Protein AF-A0A820JSH4-F1 (afdb_monomer_lite)

pLDDT: mean 84.44, std 17.19, range [31.41, 98.44]

Radius of gyration: 26.38 Å; chains: 1; bounding box: 51×88×75 Å

Foldseek 3Di:
DDDDDDDDDDDDDDDDDPPDPPPPPPDDDPVRVVVLFCPAWDKAADDPPAPDGIDIDTDDAPDVVRQKWWWWKFWPAPPDGKIKTKIKHWFLDNLQNLLCRVQLQLLLLLLQYDLVLLVVLLVVLVVLLVPVVPDPDDRPASCVSTIDTTDTPDDSPDDPVSSNLSSVLSSVSSVVSSVPDDVDNRDSVNSSVCSVVSSLVSLQVLQDDDPPDDGDVSSVSNNVIDMDMDMDMD

Structure (mmCIF, N/CA/C/O backbone):
data_AF-A0A820JSH4-F1
#
_entry.id   AF-A0A820JSH4-F1
#
loop_
_atom_site.group_PDB
_atom_site.id
_atom_site.type_symbol
_atom_site.label_atom_id
_atom_site.label_alt_id
_atom_site.label_comp_id
_atom_site.label_asym_id
_atom_site.label_entity_id
_atom_site.label_seq_id
_atom_site.pdbx_PDB_ins_code
_atom_site.Cartn_x
_atom_site.Cartn_y
_atom_site.Cartn_z
_atom_site.occupancy
_atom_site.B_iso_or_equiv
_atom_site.auth_seq_id
_atom_site.auth_comp_id
_atom_site.auth_asym_id
_atom_site.auth_atom_id
_atom_site.pdbx_PDB_model_num
ATOM 1 N N . LYS A 1 1 ? 8.116 65.622 -38.426 1.00 46.66 1 LYS A N 1
ATOM 2 C CA . LYS A 1 1 ? 8.560 65.438 -39.833 1.00 46.66 1 LYS A CA 1
ATOM 3 C C . LYS A 1 1 ? 10.053 65.124 -39.827 1.00 46.66 1 LYS A C 1
ATOM 5 O O . LYS A 1 1 ? 10.811 66.047 -39.591 1.00 46.66 1 LYS A O 1
ATOM 10 N N . GLN A 1 2 ? 10.432 63.861 -40.041 1.00 32.88 2 GLN A N 1
ATOM 11 C CA . GLN A 1 2 ? 11.743 63.360 -40.515 1.00 32.88 2 GLN A CA 1
ATOM 12 C C . GLN A 1 2 ? 11.624 61.822 -40.471 1.00 32.88 2 GLN A C 1
ATOM 14 O O . GLN A 1 2 ? 11.610 61.246 -39.396 1.00 32.88 2 GLN A O 1
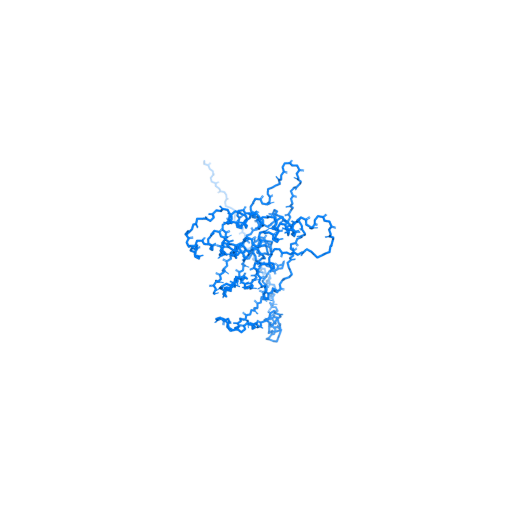ATOM 19 N N . ARG A 1 3 ? 11.055 61.185 -41.506 1.00 33.47 3 ARG A N 1
ATOM 20 C CA . ARG A 1 3 ? 11.747 60.558 -42.655 1.00 33.47 3 ARG A CA 1
ATOM 21 C C . ARG A 1 3 ? 12.976 59.750 -42.225 1.00 33.47 3 ARG A C 1
ATOM 23 O O . ARG A 1 3 ? 14.049 60.311 -42.051 1.00 33.47 3 ARG A O 1
ATOM 30 N N . GLY A 1 4 ? 12.754 58.444 -42.062 1.00 31.41 4 GLY A N 1
ATOM 31 C CA . GLY A 1 4 ? 13.785 57.440 -41.829 1.00 31.41 4 GLY A CA 1
ATOM 32 C C . GLY A 1 4 ? 14.692 57.252 -43.044 1.00 31.41 4 GLY A C 1
ATOM 33 O O . GLY A 1 4 ? 14.260 57.400 -44.189 1.00 31.41 4 GLY A O 1
ATOM 34 N N . SER A 1 5 ? 15.953 56.949 -42.755 1.00 33.50 5 SER A N 1
ATOM 35 C CA . SER A 1 5 ? 16.971 56.551 -43.721 1.00 33.50 5 SER A CA 1
ATOM 36 C C . SER A 1 5 ? 16.958 55.028 -43.850 1.00 33.50 5 SER A C 1
ATOM 38 O O . SER A 1 5 ? 17.064 54.328 -42.845 1.00 33.50 5 SER A O 1
ATOM 40 N N . PHE A 1 6 ? 16.804 54.529 -45.076 1.00 36.53 6 PHE A N 1
ATOM 41 C CA . PHE A 1 6 ? 17.025 53.128 -45.428 1.00 36.53 6 PHE A CA 1
ATOM 42 C C . PHE A 1 6 ? 18.523 52.909 -45.653 1.00 36.53 6 PHE A C 1
ATOM 44 O O . PHE A 1 6 ? 19.118 53.578 -46.497 1.00 36.53 6 PHE A O 1
ATOM 51 N N . ALA A 1 7 ? 19.112 51.947 -44.945 1.00 33.91 7 ALA A N 1
ATOM 52 C CA . ALA A 1 7 ? 20.405 51.377 -45.298 1.00 33.91 7 ALA A CA 1
ATOM 53 C C . ALA A 1 7 ? 20.164 50.016 -45.964 1.00 33.91 7 ALA A C 1
ATOM 55 O O . ALA A 1 7 ? 19.610 49.108 -45.348 1.00 33.91 7 ALA A O 1
ATOM 56 N N . TYR A 1 8 ? 20.542 49.905 -47.237 1.00 32.84 8 TYR A N 1
ATOM 57 C CA . TYR A 1 8 ? 20.628 48.637 -47.955 1.00 32.84 8 TYR A CA 1
ATOM 58 C C . TYR A 1 8 ? 21.905 47.922 -47.506 1.00 32.84 8 TYR A C 1
ATOM 60 O O . TYR A 1 8 ? 22.998 48.425 -47.762 1.00 32.84 8 TYR A O 1
ATOM 68 N N . TYR A 1 9 ? 21.772 46.764 -46.861 1.00 33.12 9 TYR A N 1
ATOM 69 C CA . TYR A 1 9 ? 22.889 45.838 -46.686 1.00 33.12 9 TYR A CA 1
ATOM 70 C C . TYR A 1 9 ? 22.919 44.868 -47.867 1.00 33.12 9 TYR A C 1
ATOM 72 O O . TYR A 1 9 ? 21.896 44.294 -48.243 1.00 33.12 9 TYR A O 1
ATOM 80 N N . HIS A 1 10 ? 24.095 44.767 -48.487 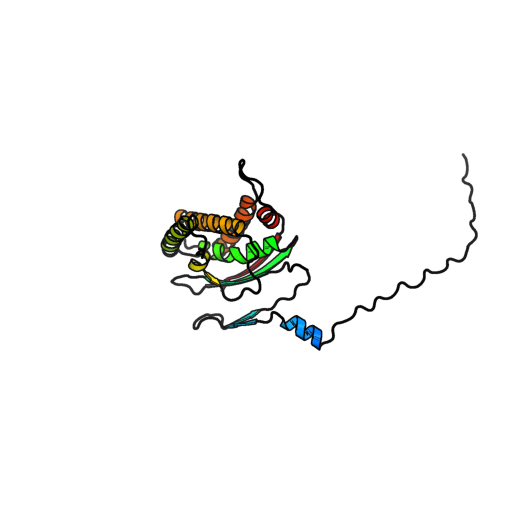1.00 37.84 10 HIS A N 1
ATOM 81 C CA . HIS A 1 10 ? 24.427 43.764 -49.491 1.00 37.84 10 HIS A CA 1
ATOM 82 C C . HIS A 1 10 ? 24.207 42.357 -48.926 1.00 37.84 10 HIS A C 1
ATOM 84 O O . HIS A 1 10 ? 24.493 42.093 -47.762 1.00 37.84 10 HIS A O 1
ATOM 90 N N . SER A 1 11 ? 23.680 41.475 -49.773 1.00 44.41 11 SER A N 1
ATOM 91 C CA . SER A 1 11 ? 23.520 40.052 -49.510 1.00 44.41 11 SER A CA 1
ATOM 92 C C . SER A 1 11 ? 24.889 39.373 -49.497 1.00 44.41 11 SER A C 1
ATOM 94 O O . SER A 1 11 ? 25.365 38.929 -50.544 1.00 44.41 11 SER A O 1
ATOM 96 N N . ASP A 1 12 ? 25.510 39.299 -48.326 1.00 43.12 12 ASP A N 1
ATOM 97 C CA . ASP A 1 12 ? 26.557 38.315 -48.091 1.00 43.12 12 ASP A CA 1
ATOM 98 C C . ASP A 1 12 ? 25.884 36.948 -47.927 1.00 43.12 12 ASP A C 1
ATOM 100 O O . ASP A 1 12 ? 24.932 36.774 -47.163 1.00 43.12 12 ASP A O 1
ATOM 104 N N . SER A 1 13 ? 26.334 36.003 -48.745 1.00 48.28 13 SER A N 1
ATOM 105 C CA . SER A 1 13 ? 25.933 34.601 -48.766 1.00 48.28 13 SER A CA 1
ATOM 106 C C . SER A 1 13 ? 25.981 34.002 -47.362 1.00 48.28 13 SER A C 1
ATOM 108 O O . SER A 1 13 ? 27.054 33.864 -46.780 1.00 48.28 13 SER A O 1
ATOM 110 N N . ILE A 1 14 ? 24.807 33.650 -46.837 1.00 47.53 14 ILE A N 1
ATOM 111 C CA . ILE A 1 14 ? 24.658 32.870 -45.610 1.00 47.53 14 ILE A CA 1
ATOM 112 C C . ILE A 1 14 ? 25.191 31.471 -45.927 1.00 47.53 14 ILE A C 1
ATOM 114 O O . ILE A 1 14 ? 24.562 30.732 -46.682 1.00 47.53 14 ILE A O 1
ATOM 118 N N . GLU A 1 15 ? 26.367 31.130 -45.404 1.00 55.66 15 GLU A N 1
ATOM 119 C CA . GLU A 1 15 ? 26.778 29.731 -45.295 1.00 55.66 15 GLU A CA 1
ATOM 120 C C . GLU A 1 15 ? 25.785 29.039 -44.354 1.00 55.66 15 GLU A C 1
ATOM 122 O O . GLU A 1 15 ? 25.591 29.474 -43.215 1.00 55.66 15 GLU A O 1
ATOM 127 N N . GLU A 1 16 ? 25.102 28.006 -44.855 1.00 56.03 16 GLU A N 1
ATOM 128 C CA . GLU A 1 16 ? 24.269 27.146 -44.019 1.00 56.03 16 GLU A CA 1
ATOM 129 C C . GLU A 1 16 ? 25.139 26.556 -42.898 1.00 56.03 16 GLU A C 1
ATOM 131 O O . GLU A 1 16 ? 26.272 26.132 -43.160 1.00 56.03 16 GLU A O 1
ATOM 136 N N . PRO A 1 17 ? 24.662 26.558 -41.640 1.00 56.78 17 PRO A N 1
ATOM 137 C CA . PRO A 1 17 ? 25.408 25.949 -40.552 1.00 56.78 17 PRO A CA 1
ATOM 138 C C . PRO A 1 17 ? 25.634 24.462 -40.867 1.00 56.78 17 PRO A C 1
ATOM 140 O O . PRO A 1 17 ? 24.741 23.828 -41.432 1.00 56.78 17 PRO A O 1
ATOM 143 N N . PRO A 1 18 ? 26.805 23.895 -40.527 1.00 62.41 18 PRO A N 1
ATOM 144 C CA . PRO A 1 18 ? 27.063 22.479 -40.750 1.00 62.41 18 PRO A CA 1
ATOM 145 C C . PRO A 1 18 ? 25.986 21.647 -40.051 1.00 62.41 18 PRO A C 1
ATOM 147 O O . PRO A 1 18 ? 25.666 21.927 -38.893 1.00 62.41 18 PRO A O 1
ATOM 150 N N . ASP A 1 19 ? 25.445 20.655 -40.767 1.00 67.38 19 ASP A N 1
ATOM 151 C CA . ASP A 1 19 ? 24.457 19.706 -40.251 1.00 67.38 19 ASP A CA 1
ATOM 152 C C . ASP A 1 19 ? 24.868 19.241 -38.846 1.00 67.38 19 ASP A C 1
ATOM 154 O O . ASP A 1 19 ? 25.976 18.726 -38.649 1.00 67.38 19 ASP A O 1
ATOM 158 N N . GLU A 1 20 ? 23.993 19.457 -37.858 1.00 63.84 20 GLU A N 1
ATOM 159 C CA . GLU A 1 20 ? 24.205 18.936 -36.509 1.00 63.84 20 GLU A CA 1
ATOM 160 C C . GLU A 1 20 ? 24.468 17.425 -36.596 1.00 63.84 20 GLU A C 1
ATOM 162 O O . GLU A 1 20 ? 23.783 16.724 -37.350 1.00 63.84 20 GLU A O 1
ATOM 167 N N . PRO A 1 21 ? 25.455 16.889 -35.854 1.00 57.09 21 PRO A N 1
ATOM 168 C CA . PRO A 1 21 ? 25.716 15.462 -35.874 1.00 57.09 21 PRO A CA 1
ATOM 169 C C . PRO A 1 21 ? 24.448 14.724 -35.445 1.00 57.09 21 PRO A C 1
ATOM 171 O O . PRO A 1 21 ? 23.979 14.867 -34.316 1.00 57.09 21 PRO A O 1
ATOM 174 N N . VAL A 1 22 ? 23.900 13.920 -36.357 1.00 61.31 22 VAL A N 1
ATOM 175 C CA . VAL A 1 22 ? 22.830 12.974 -36.047 1.00 61.31 22 VAL A CA 1
ATOM 176 C C . VAL A 1 22 ? 23.410 11.977 -35.051 1.00 61.31 22 VAL A C 1
ATOM 178 O O . VAL A 1 22 ? 24.158 11.073 -35.424 1.00 61.31 22 VAL A O 1
ATOM 181 N N . TYR A 1 23 ? 23.117 12.167 -33.767 1.00 60.31 23 TYR A N 1
ATOM 182 C CA . TYR A 1 23 ? 23.397 11.163 -32.753 1.00 60.31 23 TYR A CA 1
ATOM 183 C C . TYR A 1 23 ? 22.549 9.937 -33.097 1.00 60.31 23 TYR A C 1
ATOM 185 O O . TYR A 1 23 ? 21.331 9.947 -32.929 1.00 60.31 23 TYR A O 1
ATOM 193 N N . GLU A 1 24 ? 23.182 8.891 -33.631 1.00 62.41 24 GLU A N 1
ATOM 194 C CA . GLU A 1 24 ? 22.550 7.580 -33.741 1.00 62.41 24 GLU A CA 1
ATOM 195 C C . GLU A 1 24 ? 22.196 7.132 -32.320 1.00 62.41 24 GLU A C 1
ATOM 197 O O . GLU A 1 24 ? 23.067 6.753 -31.535 1.00 62.41 24 GLU A O 1
ATOM 202 N N . GLU A 1 25 ? 20.914 7.222 -31.959 1.00 68.81 25 GLU A N 1
ATOM 203 C CA . GLU A 1 25 ? 20.409 6.608 -30.737 1.00 68.81 25 GLU A CA 1
ATOM 204 C C . GLU A 1 25 ? 20.734 5.118 -30.806 1.00 68.81 25 GLU A C 1
ATOM 206 O O . GLU A 1 25 ? 20.154 4.368 -31.598 1.00 68.81 25 GLU A O 1
ATOM 211 N N . GLN A 1 26 ? 21.704 4.687 -30.001 1.00 77.19 26 GLN A N 1
ATOM 212 C CA . GLN A 1 26 ? 22.123 3.298 -29.955 1.00 77.19 26 GLN A CA 1
ATOM 213 C C . GLN A 1 26 ? 20.957 2.452 -29.435 1.00 77.19 26 GLN A C 1
ATOM 215 O O . GLN A 1 26 ? 20.676 2.394 -28.239 1.00 77.19 26 GLN A O 1
ATOM 220 N N . ARG A 1 27 ? 20.244 1.806 -30.360 1.00 84.94 27 ARG A N 1
ATOM 221 C CA . ARG A 1 27 ? 19.118 0.932 -30.035 1.00 84.94 27 ARG A CA 1
ATOM 222 C C . ARG A 1 27 ? 19.628 -0.363 -29.418 1.00 84.94 27 ARG A C 1
ATOM 224 O O . ARG A 1 27 ? 20.564 -0.978 -29.925 1.00 84.94 27 ARG A O 1
ATOM 231 N N . LEU A 1 28 ? 18.961 -0.799 -28.355 1.00 90.50 28 LEU A N 1
ATOM 232 C CA . LEU A 1 28 ? 19.191 -2.107 -27.750 1.00 90.50 28 LEU A CA 1
ATOM 233 C C . LEU A 1 28 ? 18.924 -3.217 -28.774 1.00 90.50 28 LEU A C 1
ATOM 235 O O . LEU A 1 28 ? 17.942 -3.169 -29.521 1.00 90.50 28 LEU A O 1
ATOM 239 N N . SER A 1 29 ? 19.753 -4.259 -28.769 1.00 94.38 29 SER A N 1
ATOM 240 C CA . SER A 1 29 ? 19.421 -5.497 -29.475 1.00 94.38 29 SER A CA 1
ATOM 241 C C . SER A 1 29 ? 18.192 -6.165 -28.845 1.00 94.38 29 SER A C 1
ATOM 243 O O . SER A 1 29 ? 17.893 -5.980 -27.664 1.00 94.38 29 SER A O 1
ATOM 245 N N . SER A 1 30 ? 17.491 -7.018 -29.599 1.00 95.56 30 SER A N 1
ATOM 246 C CA . SER A 1 30 ? 16.340 -7.768 -29.069 1.00 95.56 30 SER A CA 1
ATOM 247 C C . SER A 1 30 ? 16.701 -8.623 -27.848 1.00 95.56 30 SER A C 1
ATOM 249 O O . SER A 1 30 ? 15.878 -8.798 -26.949 1.00 95.56 30 SER A O 1
ATOM 251 N N . TYR A 1 31 ? 17.935 -9.135 -27.797 1.00 95.50 31 TYR A N 1
ATOM 252 C CA . TYR A 1 31 ? 18.440 -9.889 -26.652 1.00 95.50 31 TYR A CA 1
ATOM 253 C C . TYR A 1 31 ? 18.617 -8.996 -25.420 1.00 95.50 31 TYR A C 1
ATOM 255 O O . TYR A 1 31 ? 18.148 -9.353 -24.341 1.00 95.50 31 TYR A O 1
ATOM 263 N N . GLU A 1 32 ? 19.244 -7.828 -25.573 1.00 95.56 32 GLU A N 1
ATOM 264 C CA . GLU A 1 32 ? 19.432 -6.874 -24.472 1.00 95.56 32 GLU A CA 1
ATOM 265 C C . GLU A 1 32 ? 18.096 -6.343 -23.958 1.00 95.56 32 GLU A C 1
ATOM 267 O O . GLU A 1 32 ? 17.872 -6.339 -22.750 1.00 95.56 32 GLU A O 1
ATOM 272 N N . ALA A 1 33 ? 17.181 -5.988 -24.864 1.00 94.81 33 ALA A N 1
ATOM 273 C CA . ALA A 1 33 ? 15.833 -5.563 -24.507 1.00 94.81 33 ALA A CA 1
ATOM 274 C C . ALA A 1 33 ? 15.096 -6.655 -23.719 1.00 94.81 33 ALA A C 1
ATOM 276 O O . ALA A 1 33 ? 14.556 -6.386 -22.651 1.00 94.81 33 ALA A O 1
ATOM 277 N N . THR A 1 34 ? 15.140 -7.908 -24.188 1.00 96.19 34 THR A N 1
ATOM 278 C CA . THR A 1 34 ? 14.530 -9.039 -23.469 1.00 96.19 34 THR A CA 1
ATOM 279 C C . THR A 1 34 ? 15.168 -9.227 -22.096 1.00 96.19 34 THR A C 1
ATOM 281 O O . THR A 1 34 ? 14.465 -9.421 -21.111 1.00 96.19 34 THR A O 1
ATOM 284 N N . LYS A 1 35 ? 16.500 -9.154 -22.004 1.00 95.94 35 LYS A N 1
ATOM 285 C CA . LYS A 1 35 ? 17.212 -9.296 -20.732 1.00 95.94 35 LYS A CA 1
ATOM 286 C C . LYS A 1 35 ? 16.783 -8.224 -19.728 1.00 95.94 35 LYS A C 1
ATOM 288 O O . LYS A 1 35 ? 16.557 -8.558 -18.573 1.00 95.94 35 LYS A O 1
ATOM 293 N N . ILE A 1 36 ? 16.648 -6.973 -20.172 1.00 94.00 36 ILE A N 1
ATOM 294 C CA . ILE A 1 36 ? 16.197 -5.856 -19.335 1.00 94.00 36 ILE A CA 1
ATOM 295 C C . ILE A 1 36 ? 14.742 -6.063 -18.903 1.00 94.00 36 ILE A C 1
ATOM 297 O O . ILE A 1 36 ? 14.461 -6.012 -17.707 1.00 94.00 36 ILE A O 1
ATOM 301 N N . LEU A 1 37 ? 13.841 -6.372 -19.841 1.00 94.94 37 LEU A N 1
ATOM 302 C CA . LEU A 1 37 ? 12.416 -6.572 -19.557 1.00 94.94 37 LEU A CA 1
ATOM 303 C C . LEU A 1 37 ? 12.163 -7.710 -18.564 1.00 94.94 37 LEU A C 1
ATOM 305 O O . LEU A 1 37 ? 11.246 -7.615 -17.760 1.00 94.94 37 LEU A O 1
ATOM 309 N N . ARG A 1 38 ? 13.002 -8.750 -18.564 1.00 95.19 38 ARG A N 1
ATOM 310 C CA . ARG A 1 38 ? 12.873 -9.896 -17.653 1.00 95.19 38 ARG A CA 1
ATOM 311 C C . ARG A 1 38 ? 13.486 -9.691 -16.268 1.00 95.19 38 ARG A C 1
ATOM 313 O O . ARG A 1 38 ? 13.424 -10.599 -15.445 1.00 95.19 38 ARG A O 1
ATOM 320 N N . THR A 1 39 ? 14.097 -8.537 -15.994 1.00 92.75 39 THR A N 1
ATOM 321 C CA . THR A 1 39 ? 14.863 -8.316 -14.750 1.00 92.75 39 THR A CA 1
ATOM 322 C C . THR A 1 39 ? 13.998 -8.430 -13.494 1.00 92.75 39 THR A C 1
ATOM 324 O O . THR A 1 39 ? 14.479 -8.914 -12.471 1.00 92.75 39 THR A O 1
ATOM 327 N N . HIS A 1 40 ? 12.733 -8.012 -13.572 1.00 91.69 40 HIS A N 1
ATOM 328 C CA . HIS A 1 40 ? 11.816 -7.983 -12.431 1.00 91.69 40 HIS A CA 1
ATOM 329 C C . HIS A 1 40 ? 10.544 -8.810 -12.665 1.00 91.69 40 HIS A C 1
ATOM 331 O O . HIS A 1 40 ? 9.575 -8.641 -11.929 1.00 91.69 40 HIS A O 1
ATOM 337 N N . GLU A 1 41 ? 10.535 -9.699 -13.667 1.00 94.69 41 GLU A N 1
ATOM 338 C CA . GLU A 1 41 ? 9.412 -10.612 -13.896 1.00 94.69 41 GLU A CA 1
ATOM 339 C C . GLU A 1 41 ? 9.274 -11.580 -12.719 1.00 94.69 41 GLU A C 1
ATOM 341 O O . GLU A 1 41 ? 10.225 -12.263 -12.329 1.00 94.69 41 GLU A O 1
ATOM 346 N N . ALA A 1 42 ? 8.068 -11.665 -12.170 1.00 93.50 42 ALA A N 1
ATOM 347 C CA . ALA A 1 42 ? 7.721 -12.628 -11.145 1.00 93.50 42 ALA A CA 1
ATOM 348 C C . ALA A 1 42 ? 6.294 -13.147 -11.351 1.00 93.50 42 ALA A C 1
ATOM 350 O O . ALA A 1 42 ? 5.377 -12.391 -11.667 1.00 93.50 42 ALA A O 1
ATOM 351 N N . SER A 1 43 ? 6.111 -14.443 -11.104 1.00 95.38 43 SER A N 1
ATOM 352 C CA . SER A 1 43 ? 4.806 -15.100 -11.021 1.00 95.38 43 SER A CA 1
ATOM 353 C C . SER A 1 43 ? 4.641 -15.630 -9.599 1.00 95.38 43 SER A C 1
ATOM 355 O O . SER A 1 43 ? 5.518 -16.334 -9.093 1.00 95.38 43 SER A O 1
ATOM 357 N N . ILE A 1 44 ? 3.551 -15.254 -8.932 1.00 94.00 44 ILE A N 1
ATOM 358 C CA . ILE A 1 44 ? 3.308 -15.572 -7.526 1.00 94.00 44 ILE A CA 1
ATOM 359 C C . ILE A 1 44 ? 2.013 -16.369 -7.411 1.00 94.00 44 ILE A C 1
ATOM 361 O O . ILE A 1 44 ? 0.923 -15.841 -7.637 1.00 94.00 44 ILE A O 1
ATOM 365 N N . ASP A 1 45 ? 2.139 -17.629 -7.001 1.00 91.88 45 ASP A N 1
ATOM 366 C CA . ASP A 1 45 ? 1.005 -18.465 -6.616 1.00 91.88 45 ASP A CA 1
ATOM 367 C C . ASP A 1 45 ? 0.465 -18.055 -5.240 1.00 91.88 45 ASP A C 1
ATOM 369 O O . ASP A 1 45 ? 1.220 -17.811 -4.290 1.00 91.88 45 ASP A O 1
ATOM 373 N N . LEU A 1 46 ? -0.861 -18.002 -5.125 1.00 88.06 46 LEU A N 1
ATOM 374 C CA . LEU A 1 46 ? -1.543 -17.695 -3.872 1.00 88.06 46 LEU A CA 1
ATOM 375 C C . LEU A 1 46 ? -1.943 -18.977 -3.126 1.00 88.06 46 LEU A C 1
ATOM 377 O O . LEU A 1 46 ? -1.741 -20.101 -3.583 1.00 88.06 46 LEU A O 1
ATOM 381 N N . GLU A 1 47 ? -2.458 -18.809 -1.910 1.00 80.88 47 GLU A N 1
ATOM 382 C CA . GLU A 1 47 ? -2.832 -19.929 -1.043 1.00 80.88 47 GLU A CA 1
ATOM 383 C C . GLU A 1 47 ? -3.958 -20.788 -1.642 1.00 80.88 47 GLU A C 1
ATOM 385 O O . GLU A 1 47 ? -4.843 -20.294 -2.341 1.00 80.88 47 GLU A O 1
ATOM 390 N N . ALA A 1 48 ? -3.966 -22.082 -1.300 1.00 66.19 48 ALA A N 1
ATOM 391 C CA . ALA A 1 48 ? -5.069 -22.972 -1.646 1.00 66.19 48 ALA A CA 1
ATOM 392 C C . ALA A 1 48 ? -6.394 -22.423 -1.075 1.00 66.19 48 ALA A C 1
ATOM 394 O O . ALA A 1 48 ? -6.449 -22.035 0.091 1.00 66.19 48 ALA A O 1
ATOM 395 N N . ASN A 1 49 ? -7.452 -22.426 -1.896 1.00 70.38 49 ASN A N 1
ATOM 396 C CA . ASN A 1 49 ? -8.777 -21.838 -1.625 1.00 70.38 49 ASN A CA 1
ATOM 397 C C . ASN A 1 49 ? -8.862 -20.298 -1.692 1.00 70.38 49 ASN A C 1
ATOM 399 O O . ASN A 1 49 ? -9.824 -19.719 -1.196 1.00 70.38 49 ASN A O 1
ATOM 403 N N . CYS A 1 50 ? -7.903 -19.634 -2.341 1.00 75.81 50 CYS A N 1
ATOM 404 C CA . CYS A 1 50 ? -8.045 -18.246 -2.781 1.00 75.81 50 CYS A CA 1
ATOM 405 C C . CYS A 1 50 ? -8.901 -18.161 -4.069 1.00 75.81 50 CYS A C 1
ATOM 407 O O . CYS A 1 50 ? -8.725 -19.003 -4.956 1.00 75.81 50 CYS A O 1
ATOM 409 N N . PRO A 1 51 ? -9.791 -17.155 -4.229 1.00 83.50 51 PRO A N 1
ATOM 410 C CA . PRO A 1 51 ? -10.487 -16.916 -5.501 1.00 83.50 51 PRO A CA 1
ATOM 411 C C . PRO A 1 51 ? -9.532 -16.519 -6.641 1.00 83.50 51 PRO A C 1
ATOM 413 O O . PRO A 1 51 ? -9.861 -16.682 -7.816 1.00 83.50 51 PRO A O 1
ATOM 416 N N . VAL A 1 52 ? -8.335 -16.036 -6.305 1.00 89.19 52 VAL A N 1
ATOM 417 C CA . VAL A 1 52 ? -7.261 -15.701 -7.240 1.00 89.19 52 VAL A CA 1
ATOM 418 C C . VAL A 1 52 ? -6.243 -16.843 -7.260 1.00 89.19 52 VAL A C 1
ATOM 420 O O . VAL A 1 52 ? -5.649 -17.187 -6.244 1.00 89.19 52 VAL A O 1
ATOM 423 N N . LYS A 1 53 ? -6.017 -17.445 -8.432 1.00 90.50 53 LYS A N 1
ATOM 424 C CA . LYS A 1 53 ? -5.084 -18.576 -8.577 1.00 90.50 53 LYS A CA 1
ATOM 425 C C . LYS A 1 53 ? -3.623 -18.146 -8.382 1.00 90.50 53 LYS A C 1
ATOM 427 O O . LYS A 1 53 ? -2.892 -18.751 -7.606 1.00 90.50 53 LYS A O 1
ATOM 432 N N . TYR A 1 54 ? -3.209 -17.121 -9.118 1.00 93.81 54 TYR A N 1
ATOM 433 C CA . TYR A 1 54 ? -1.872 -16.532 -9.095 1.00 93.81 54 TYR A CA 1
ATOM 434 C C . TYR A 1 54 ? -1.941 -15.129 -9.704 1.00 93.81 54 TYR A C 1
ATOM 436 O O . TYR A 1 54 ? -2.948 -14.775 -10.326 1.00 93.81 54 TYR A O 1
ATOM 444 N N . TYR A 1 55 ? -0.875 -14.349 -9.551 1.00 93.94 55 TYR A N 1
ATOM 445 C CA . TYR A 1 55 ? -0.689 -13.093 -10.274 1.00 93.94 55 TYR A CA 1
ATOM 446 C C . TYR A 1 55 ? 0.723 -13.006 -10.852 1.00 93.94 55 TYR A C 1
ATOM 448 O O . TYR A 1 55 ? 1.653 -13.655 -10.369 1.00 93.94 55 TYR A O 1
ATOM 456 N N . GLU A 1 56 ? 0.871 -12.201 -11.897 1.00 95.88 56 GLU A N 1
ATOM 457 C CA . GLU A 1 56 ? 2.154 -11.905 -12.526 1.00 95.88 56 GLU A CA 1
ATOM 458 C C . GLU A 1 56 ? 2.445 -10.425 -12.386 1.00 95.88 56 GLU A C 1
ATOM 460 O O . GLU A 1 56 ? 1.541 -9.588 -12.401 1.00 95.88 56 GLU A O 1
ATOM 465 N N . VAL A 1 57 ? 3.718 -10.114 -12.207 1.00 94.81 57 VAL A N 1
ATOM 466 C CA . VAL A 1 57 ? 4.155 -8.768 -11.900 1.00 94.81 57 VAL A CA 1
ATOM 467 C C . VAL A 1 57 ? 5.525 -8.519 -12.509 1.00 94.81 57 VAL A C 1
ATOM 469 O O . VAL A 1 57 ? 6.358 -9.420 -12.596 1.00 94.81 57 VAL A O 1
ATOM 472 N N . ASN A 1 58 ? 5.744 -7.295 -12.970 1.00 94.50 58 ASN A N 1
ATOM 473 C CA . ASN A 1 58 ? 7.016 -6.853 -13.516 1.00 94.50 58 ASN A CA 1
ATOM 474 C C . ASN A 1 58 ? 7.169 -5.347 -13.288 1.00 94.50 58 ASN A C 1
ATOM 476 O O . ASN A 1 58 ? 6.196 -4.653 -13.000 1.00 94.50 58 ASN A O 1
ATOM 480 N N . TYR A 1 59 ? 8.390 -4.844 -13.423 1.00 90.69 59 TYR A N 1
ATOM 481 C CA . TYR A 1 59 ? 8.690 -3.428 -13.334 1.00 90.69 59 TYR A CA 1
ATOM 482 C C . TYR A 1 59 ? 9.838 -3.033 -14.266 1.00 90.69 59 TYR A C 1
ATOM 484 O O . TYR A 1 59 ? 10.884 -3.688 -14.307 1.00 90.69 59 TYR A O 1
ATOM 492 N N . LEU A 1 60 ? 9.664 -1.902 -14.952 1.00 92.62 60 LEU A N 1
ATOM 493 C CA . LEU A 1 60 ? 10.697 -1.255 -15.748 1.00 92.62 60 LEU A CA 1
ATOM 494 C C . LEU A 1 60 ? 10.687 0.249 -15.467 1.00 92.62 60 LEU A C 1
ATOM 496 O O . LEU A 1 60 ? 9.753 0.946 -15.849 1.00 92.62 60 LEU A O 1
ATOM 500 N N . GLY A 1 61 ? 11.736 0.748 -14.819 1.00 90.94 61 GLY A N 1
ATOM 501 C CA . GLY A 1 61 ? 11.832 2.164 -14.488 1.00 90.94 61 GLY A CA 1
ATOM 502 C C . GLY A 1 61 ? 12.218 3.035 -15.668 1.00 90.94 61 GLY A C 1
ATOM 503 O O . GLY A 1 61 ? 13.215 2.767 -16.335 1.00 90.94 61 GLY A O 1
ATOM 504 N N . ALA A 1 62 ? 11.448 4.102 -15.880 1.00 90.44 62 ALA A N 1
ATOM 505 C CA . ALA A 1 62 ? 11.810 5.190 -16.785 1.00 90.44 62 ALA A CA 1
ATOM 506 C C . ALA A 1 62 ? 12.747 6.216 -16.117 1.00 90.44 62 ALA A C 1
ATOM 508 O O . ALA A 1 62 ? 13.561 6.841 -16.794 1.00 90.44 62 ALA A O 1
ATOM 509 N N . ASN A 1 63 ? 12.661 6.345 -14.788 1.00 93.25 63 ASN A N 1
ATOM 510 C CA . ASN A 1 63 ? 13.393 7.328 -13.988 1.00 93.25 63 ASN A CA 1
ATOM 511 C C . ASN A 1 63 ? 14.475 6.663 -13.123 1.00 93.25 63 ASN A C 1
ATOM 513 O O . ASN A 1 63 ? 14.408 5.472 -12.812 1.00 93.25 63 ASN A O 1
ATOM 517 N N . ASN A 1 64 ? 15.467 7.451 -12.698 1.00 90.94 64 ASN A N 1
ATOM 518 C CA . ASN A 1 64 ? 16.454 7.045 -11.699 1.00 90.94 64 ASN A CA 1
ATOM 519 C C . ASN A 1 64 ? 16.583 8.126 -10.604 1.00 90.94 64 ASN A C 1
ATOM 521 O O . ASN A 1 64 ? 17.176 9.173 -10.870 1.00 90.94 64 ASN A O 1
ATOM 525 N N . PRO A 1 65 ? 16.075 7.890 -9.382 1.00 92.56 65 PRO A N 1
ATOM 526 C CA . PRO A 1 65 ? 15.468 6.640 -8.923 1.00 92.56 65 PRO A CA 1
ATOM 527 C C . PRO A 1 65 ? 14.079 6.358 -9.542 1.00 92.56 65 PRO A C 1
ATOM 529 O O . PRO A 1 65 ? 13.336 7.296 -9.818 1.00 92.56 65 PRO A O 1
ATOM 532 N N . PRO A 1 66 ? 13.710 5.072 -9.705 1.00 92.94 66 PRO A N 1
ATOM 533 C CA . PRO A 1 66 ? 12.337 4.588 -9.856 1.00 92.94 66 PRO A CA 1
ATOM 534 C C . PRO A 1 66 ? 11.304 5.281 -8.968 1.00 92.94 66 PRO A C 1
ATOM 536 O O . PRO A 1 66 ? 11.407 5.181 -7.742 1.00 92.94 66 PRO A O 1
ATOM 539 N N . GLU A 1 67 ? 10.273 5.887 -9.555 1.00 95.25 67 GLU A N 1
ATOM 540 C CA . GLU A 1 67 ? 9.169 6.500 -8.804 1.00 95.25 67 GLU A CA 1
ATOM 541 C C . GLU A 1 67 ? 7.992 5.536 -8.607 1.00 95.25 67 GLU A C 1
ATOM 543 O O . GLU A 1 67 ? 7.438 5.500 -7.515 1.00 95.25 67 GLU A O 1
ATOM 548 N N . ASP A 1 68 ? 7.671 4.673 -9.572 1.00 95.56 68 ASP A N 1
ATOM 549 C CA . ASP A 1 68 ? 6.554 3.735 -9.427 1.00 95.56 68 ASP A CA 1
ATOM 550 C C . ASP A 1 68 ? 6.810 2.678 -8.343 1.00 95.56 68 ASP A C 1
ATOM 552 O O . ASP A 1 68 ? 7.925 2.172 -8.150 1.00 95.56 68 ASP A O 1
ATOM 556 N N . ARG A 1 69 ? 5.747 2.280 -7.650 1.00 95.25 69 ARG A N 1
ATOM 557 C CA . ARG A 1 69 ? 5.725 1.193 -6.671 1.00 95.25 69 ARG A CA 1
ATOM 558 C C . ARG A 1 69 ? 4.563 0.255 -6.936 1.00 95.25 69 ARG A C 1
ATOM 560 O O . ARG A 1 69 ? 3.630 0.546 -7.676 1.00 95.25 69 ARG A O 1
ATOM 567 N N . GLN A 1 70 ? 4.621 -0.893 -6.281 1.00 95.12 70 GLN A N 1
ATOM 568 C CA . GLN A 1 70 ? 3.554 -1.878 -6.291 1.00 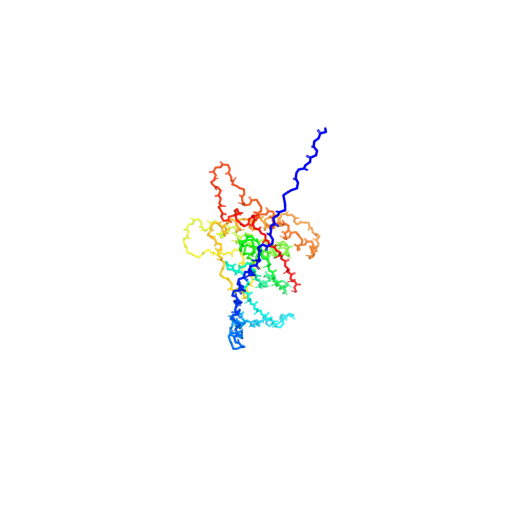95.12 70 GLN A CA 1
ATOM 569 C C . GLN A 1 70 ? 3.514 -2.616 -4.961 1.00 95.12 70 GLN A C 1
ATOM 571 O O . GLN A 1 70 ? 4.549 -2.781 -4.312 1.00 95.12 70 GLN A O 1
ATOM 576 N N . ALA A 1 71 ? 2.332 -3.082 -4.581 1.00 94.75 71 ALA A N 1
ATOM 577 C CA . ALA A 1 71 ? 2.140 -3.856 -3.367 1.00 94.75 71 ALA A CA 1
ATOM 578 C C . ALA A 1 71 ? 1.093 -4.944 -3.583 1.00 94.75 71 ALA A C 1
ATOM 580 O O . ALA A 1 71 ? 0.086 -4.737 -4.263 1.00 94.75 71 ALA A O 1
ATOM 581 N N . GLN A 1 72 ? 1.334 -6.110 -2.985 1.00 94.56 72 GLN A N 1
ATOM 582 C CA . GLN A 1 72 ? 0.377 -7.209 -2.950 1.00 94.56 72 GLN A CA 1
ATOM 583 C C . GLN A 1 72 ? 0.331 -7.811 -1.551 1.00 94.56 72 GLN A C 1
ATOM 585 O O . GLN A 1 72 ? 1.361 -8.211 -0.992 1.00 94.56 72 GLN A O 1
ATOM 590 N N . ALA A 1 73 ? -0.867 -7.890 -0.982 1.00 93.88 73 ALA A N 1
ATOM 591 C CA . ALA A 1 73 ? -1.069 -8.448 0.343 1.00 93.88 73 ALA A CA 1
ATOM 592 C C . ALA A 1 73 ? -2.427 -9.129 0.468 1.00 93.88 73 ALA A C 1
ATOM 594 O O . ALA A 1 73 ? -3.371 -8.826 -0.252 1.00 93.88 73 ALA A O 1
ATOM 595 N N . ARG A 1 74 ? -2.528 -10.029 1.439 1.00 93.25 74 ARG A N 1
ATOM 596 C CA . ARG A 1 74 ? -3.799 -10.539 1.946 1.00 93.25 74 ARG A CA 1
ATOM 597 C C . ARG A 1 74 ? -4.105 -9.881 3.286 1.00 93.25 74 ARG A C 1
ATOM 599 O O . ARG A 1 74 ? -3.217 -9.815 4.140 1.00 93.25 74 ARG A O 1
ATOM 606 N N . ILE A 1 75 ? -5.351 -9.468 3.489 1.00 93.62 75 ILE A N 1
ATOM 607 C CA . ILE A 1 75 ? -5.851 -9.010 4.789 1.00 93.62 75 ILE A CA 1
ATOM 608 C C . ILE A 1 75 ? -6.016 -10.219 5.718 1.00 93.62 75 ILE A C 1
ATOM 610 O O . ILE A 1 75 ? -6.568 -11.255 5.340 1.00 93.62 75 ILE A O 1
ATOM 614 N N . ARG A 1 76 ? -5.503 -10.110 6.944 1.00 91.56 76 ARG A N 1
ATOM 615 C CA . ARG A 1 76 ? -5.598 -11.142 7.982 1.00 91.56 76 ARG A CA 1
ATOM 616 C C . ARG A 1 76 ? -6.899 -11.006 8.771 1.00 91.56 76 ARG A C 1
ATOM 618 O O . ARG A 1 76 ? -6.868 -10.666 9.945 1.00 91.56 76 ARG A O 1
ATOM 625 N N . SER A 1 77 ? -8.007 -11.346 8.129 1.00 83.50 77 SER A N 1
ATOM 626 C CA . SER A 1 77 ? -9.303 -11.495 8.793 1.00 83.50 77 SER A CA 1
ATOM 627 C C . SER A 1 77 ? -9.563 -12.955 9.186 1.00 83.50 77 SER A C 1
ATOM 629 O O . SER A 1 77 ? -8.991 -13.882 8.600 1.00 83.50 77 SER A O 1
ATOM 631 N N . ILE A 1 78 ? -10.398 -13.155 10.207 1.00 72.75 78 ILE A N 1
ATOM 632 C CA . ILE A 1 78 ? -10.846 -14.469 10.686 1.00 72.75 78 ILE A CA 1
ATOM 633 C C . ILE A 1 78 ? -11.803 -15.109 9.672 1.00 72.75 78 ILE A C 1
ATOM 635 O O . ILE A 1 78 ? -11.688 -16.306 9.405 1.00 72.75 78 ILE A O 1
ATOM 639 N N . ASP A 1 79 ? -12.682 -14.305 9.069 1.00 72.19 79 ASP A N 1
ATOM 640 C CA . ASP A 1 79 ? -13.830 -14.792 8.295 1.00 72.19 79 ASP A CA 1
ATOM 641 C C . ASP A 1 79 ? -13.766 -14.454 6.798 1.00 72.19 79 ASP A C 1
ATOM 643 O O . ASP A 1 79 ? -14.634 -14.876 6.030 1.00 72.19 79 ASP A O 1
ATOM 647 N N . SER A 1 80 ? -12.738 -13.724 6.349 1.00 72.31 80 SER A N 1
ATOM 648 C CA . SER A 1 80 ? -12.605 -13.325 4.947 1.00 72.31 80 SER A CA 1
ATOM 649 C C . SER A 1 80 ? -11.213 -13.566 4.348 1.00 72.31 80 SER A C 1
ATOM 651 O O . SER A 1 80 ? -10.166 -13.515 5.002 1.00 72.31 80 SER A O 1
ATOM 653 N N . TYR A 1 81 ? -11.209 -13.855 3.046 1.00 80.88 81 TYR A N 1
ATOM 654 C CA . TYR A 1 81 ? -10.011 -14.023 2.226 1.00 80.88 81 TYR A CA 1
ATOM 655 C C . TYR A 1 81 ? -9.904 -12.848 1.263 1.00 80.88 81 TYR A C 1
ATOM 657 O O . TYR A 1 81 ? -10.090 -13.010 0.064 1.00 80.88 81 TYR A O 1
ATOM 665 N N . MET A 1 82 ? -9.640 -11.668 1.815 1.00 90.31 82 MET A N 1
ATOM 666 C CA . MET A 1 82 ? -9.539 -10.431 1.047 1.00 90.31 82 MET A CA 1
ATOM 667 C C . MET A 1 82 ? -8.102 -10.188 0.587 1.00 90.31 82 MET A C 1
ATOM 669 O O . MET A 1 82 ? -7.165 -10.211 1.395 1.00 90.31 82 MET A O 1
ATOM 673 N N . TYR A 1 83 ? -7.929 -9.940 -0.706 1.00 92.75 83 TYR A N 1
ATOM 674 C CA . TYR A 1 83 ? -6.643 -9.682 -1.343 1.00 92.75 83 TYR A CA 1
ATOM 675 C C . TYR A 1 83 ? -6.586 -8.265 -1.890 1.00 92.75 83 TYR A C 1
ATOM 677 O O . TYR A 1 83 ? -7.540 -7.770 -2.479 1.00 92.75 83 TYR A O 1
ATOM 685 N N . LEU A 1 84 ? -5.437 -7.627 -1.711 1.00 94.94 84 LEU A N 1
ATOM 686 C CA . LEU A 1 84 ? -5.154 -6.282 -2.173 1.00 94.94 84 LEU A CA 1
ATOM 687 C C . LEU A 1 84 ? -4.010 -6.318 -3.182 1.00 94.94 84 LEU A C 1
ATOM 689 O O . LEU A 1 84 ? -2.939 -6.865 -2.901 1.00 94.94 84 LEU A O 1
ATOM 693 N N . PHE A 1 85 ? -4.234 -5.691 -4.333 1.00 96.31 85 PHE A N 1
ATOM 694 C CA . PHE A 1 85 ? -3.241 -5.482 -5.384 1.00 96.31 85 PHE A CA 1
ATOM 695 C C . PHE A 1 85 ? -3.184 -3.998 -5.713 1.00 96.31 85 PHE A C 1
ATOM 697 O O . PHE A 1 85 ? -4.219 -3.383 -5.947 1.00 96.31 85 PHE A O 1
ATOM 704 N N . GLY A 1 86 ? -1.987 -3.421 -5.701 1.00 97.19 86 GLY A N 1
ATOM 705 C CA . GLY A 1 86 ? -1.798 -1.981 -5.790 1.00 97.19 86 GLY A CA 1
ATOM 706 C C . GLY A 1 86 ? -0.663 -1.626 -6.732 1.00 97.19 86 GLY A C 1
ATOM 707 O O . GLY A 1 86 ? 0.398 -2.252 -6.672 1.00 97.19 86 GLY A O 1
ATOM 708 N N . VAL A 1 87 ? -0.891 -0.612 -7.562 1.00 97.50 87 VAL A N 1
ATOM 709 C CA . VAL A 1 87 ? 0.134 0.080 -8.350 1.00 97.50 87 VAL A CA 1
ATOM 710 C C . VAL A 1 87 ? 0.098 1.551 -7.967 1.00 97.50 87 VAL A C 1
ATOM 712 O O . VAL A 1 87 ? -0.980 2.138 -7.842 1.00 97.50 87 VAL A O 1
ATOM 715 N N . PHE A 1 88 ? 1.279 2.123 -7.765 1.00 97.69 88 PHE A N 1
ATOM 716 C CA . PHE A 1 88 ? 1.452 3.480 -7.276 1.00 97.69 88 PHE A CA 1
ATOM 717 C C . PHE A 1 88 ? 2.401 4.222 -8.208 1.00 97.69 88 PHE A C 1
ATOM 719 O O . PHE A 1 88 ? 3.579 3.889 -8.257 1.00 97.69 88 PHE A O 1
ATOM 726 N N . ASP A 1 89 ? 1.899 5.192 -8.959 1.00 97.50 89 ASP A N 1
ATOM 727 C CA . ASP A 1 89 ? 2.713 6.033 -9.843 1.00 97.50 89 ASP A CA 1
ATOM 728 C C . ASP A 1 89 ? 3.172 7.243 -9.027 1.00 97.50 89 ASP A C 1
ATOM 730 O O . ASP A 1 89 ? 2.334 7.926 -8.441 1.00 97.50 89 ASP A O 1
ATOM 734 N N . GLY A 1 90 ? 4.479 7.430 -8.868 1.00 97.19 90 GLY A N 1
ATOM 735 C CA . GLY A 1 90 ? 5.053 8.490 -8.039 1.00 97.19 90 GLY A CA 1
ATOM 736 C C . GLY A 1 90 ? 5.517 9.670 -8.884 1.00 97.19 90 GLY A C 1
ATOM 737 O O . GLY A 1 90 ? 5.939 9.492 -10.018 1.00 97.19 90 GLY A O 1
ATOM 738 N N . HIS A 1 91 ? 5.503 10.876 -8.321 1.00 96.44 91 HIS A N 1
ATOM 739 C CA . HIS A 1 91 ? 6.083 12.049 -8.970 1.00 96.44 91 HIS A CA 1
ATOM 740 C C . HIS A 1 91 ? 6.697 13.013 -7.954 1.00 96.44 91 HIS A C 1
ATOM 742 O O . HIS A 1 91 ? 6.238 13.137 -6.816 1.00 96.44 91 HIS A O 1
ATOM 748 N N . GLY A 1 92 ? 7.711 13.765 -8.385 1.00 95.81 92 GLY A N 1
ATOM 749 C CA . GLY A 1 92 ? 8.469 14.627 -7.472 1.00 95.81 92 GLY A CA 1
ATOM 750 C C . GLY A 1 92 ? 9.379 13.815 -6.548 1.00 95.81 92 GLY A C 1
ATOM 751 O O . GLY A 1 92 ? 9.679 14.254 -5.443 1.00 95.81 92 GLY A O 1
ATOM 752 N N . GLY A 1 93 ? 9.807 12.640 -7.014 1.00 95.00 93 GLY A N 1
ATOM 753 C CA . GLY A 1 93 ? 10.621 11.656 -6.323 1.00 95.00 93 GLY A CA 1
ATOM 754 C C . GLY A 1 93 ? 9.835 10.449 -5.793 1.00 95.00 93 GLY A C 1
ATOM 755 O O . GLY A 1 93 ? 8.606 10.438 -5.757 1.00 95.00 93 GLY A O 1
ATOM 756 N N . PRO A 1 94 ? 10.550 9.403 -5.343 1.00 94.69 94 PRO A N 1
ATOM 757 C CA . PRO A 1 94 ? 9.960 8.112 -4.980 1.00 94.69 94 PRO A CA 1
ATOM 758 C C . PRO A 1 94 ? 9.307 8.076 -3.594 1.00 94.69 94 PRO A C 1
ATOM 760 O O . PRO A 1 94 ? 8.814 7.034 -3.170 1.00 94.69 94 PRO A O 1
ATOM 763 N N . TRP A 1 95 ? 9.406 9.163 -2.830 1.00 95.75 95 TRP A N 1
ATOM 764 C CA . TRP A 1 95 ? 9.121 9.156 -1.398 1.00 95.75 95 TRP A CA 1
ATOM 765 C C . TRP A 1 95 ? 7.642 8.904 -1.100 1.00 95.75 95 TRP A C 1
ATOM 767 O O . TRP A 1 95 ? 7.326 8.053 -0.269 1.00 95.75 95 TRP A O 1
ATOM 777 N N . CYS A 1 96 ? 6.743 9.600 -1.803 1.00 97.44 96 CYS A N 1
ATOM 778 C CA . CYS A 1 96 ? 5.302 9.466 -1.596 1.00 97.44 96 CYS A CA 1
ATOM 779 C C . CYS A 1 96 ? 4.792 8.089 -2.040 1.00 97.44 96 CYS A C 1
ATOM 781 O O . CYS A 1 96 ? 4.119 7.410 -1.269 1.00 97.44 96 CYS A O 1
ATOM 783 N N . SER A 1 97 ? 5.177 7.615 -3.227 1.00 96.81 97 SER A N 1
ATOM 784 C CA . SER A 1 97 ? 4.776 6.287 -3.711 1.00 96.81 97 SER A CA 1
ATOM 785 C C . SER A 1 97 ? 5.328 5.152 -2.841 1.00 96.81 97 SER A C 1
ATOM 787 O O . SER A 1 97 ? 4.628 4.162 -2.625 1.00 96.81 97 SER A O 1
ATOM 789 N N . ASP A 1 98 ? 6.545 5.282 -2.290 1.00 95.38 98 ASP A N 1
ATOM 790 C CA . ASP A 1 98 ? 7.085 4.317 -1.320 1.00 95.38 98 ASP A CA 1
ATOM 791 C C . ASP A 1 98 ? 6.298 4.356 -0.005 1.00 95.38 98 ASP A C 1
ATOM 793 O O . ASP A 1 98 ? 5.912 3.310 0.510 1.00 95.38 98 ASP A O 1
ATOM 797 N N . ALA A 1 99 ? 5.976 5.540 0.522 1.00 95.94 99 ALA A N 1
ATOM 798 C CA . ALA A 1 99 ? 5.158 5.659 1.727 1.00 95.94 99 ALA A CA 1
ATOM 799 C C . ALA A 1 99 ? 3.754 5.067 1.536 1.00 95.94 99 ALA A C 1
ATOM 801 O O . ALA A 1 99 ? 3.338 4.209 2.315 1.00 95.94 99 ALA A O 1
ATOM 802 N N . VAL A 1 100 ? 3.051 5.457 0.471 1.00 97.31 100 VAL A N 1
ATOM 803 C CA . VAL A 1 100 ? 1.698 4.979 0.166 1.00 97.31 100 VAL A CA 1
ATOM 804 C C . VAL A 1 100 ? 1.700 3.475 -0.103 1.00 97.31 100 VAL A C 1
ATOM 806 O O . VAL A 1 100 ? 0.894 2.752 0.483 1.00 97.31 100 VAL A O 1
ATOM 809 N N . GLY A 1 101 ? 2.640 2.973 -0.908 1.00 95.50 101 GLY A N 1
ATOM 810 C CA . GLY A 1 101 ? 2.732 1.551 -1.241 1.00 95.50 101 GLY A CA 1
ATOM 811 C C . GLY A 1 101 ? 3.024 0.643 -0.043 1.00 95.50 101 GLY A C 1
ATOM 812 O O . GLY A 1 101 ? 2.613 -0.517 -0.040 1.00 95.50 101 GLY A O 1
ATOM 813 N N . GLN A 1 102 ? 3.689 1.158 0.994 1.00 93.81 102 GLN A N 1
ATOM 814 C CA . GLN A 1 102 ? 3.974 0.404 2.219 1.00 93.81 102 GLN A CA 1
ATOM 815 C C . GLN A 1 102 ? 2.890 0.556 3.294 1.00 93.81 102 GLN A C 1
ATOM 817 O O . GLN A 1 102 ? 2.846 -0.262 4.207 1.00 93.81 102 GLN A O 1
ATOM 822 N N . SER A 1 103 ? 2.048 1.590 3.218 1.00 95.62 103 SER A N 1
ATOM 823 C CA . SER A 1 103 ? 1.134 1.958 4.306 1.00 95.62 103 SER A CA 1
ATOM 824 C C . SER A 1 103 ? -0.347 1.792 3.957 1.00 95.62 103 SER A C 1
ATOM 826 O O . SER A 1 103 ? -1.126 1.392 4.818 1.00 95.62 103 SER A O 1
ATOM 828 N N . LEU A 1 104 ? -0.773 2.055 2.717 1.00 98.06 104 LEU A N 1
ATOM 829 C CA . LEU A 1 104 ? -2.198 2.165 2.368 1.00 98.06 104 LEU A CA 1
ATOM 830 C C . LEU A 1 104 ? -3.002 0.894 2.643 1.00 98.06 104 LEU A C 1
ATOM 832 O O . LEU A 1 104 ? -4.117 0.962 3.156 1.00 98.06 104 LEU A O 1
ATOM 836 N N . PHE A 1 105 ? -2.428 -0.276 2.367 1.00 97.44 105 PHE A N 1
ATOM 837 C CA . PHE A 1 105 ? -3.108 -1.547 2.626 1.00 97.44 105 PHE A CA 1
ATOM 838 C C . PHE A 1 105 ? -3.400 -1.771 4.108 1.00 97.44 105 PHE A C 1
ATOM 840 O O . PHE A 1 105 ? -4.347 -2.476 4.439 1.00 97.44 105 PHE A O 1
ATOM 847 N N . GLU A 1 106 ? -2.619 -1.172 5.003 1.00 96.81 106 GLU A N 1
ATOM 848 C CA . GLU A 1 106 ? -2.831 -1.288 6.443 1.00 96.81 106 GLU A CA 1
ATOM 849 C C . GLU A 1 106 ? -4.028 -0.450 6.876 1.00 96.81 106 GLU A C 1
ATOM 851 O O . GLU A 1 106 ? -4.855 -0.942 7.633 1.00 96.81 106 GLU A O 1
ATOM 856 N N . TYR A 1 107 ? -4.181 0.762 6.337 1.00 98.00 107 TYR A N 1
ATOM 857 C CA . TYR A 1 107 ? -5.358 1.603 6.583 1.00 98.00 107 TYR A CA 1
ATOM 858 C C . TYR A 1 107 ? -6.628 0.976 6.000 1.00 98.00 107 TYR A C 1
ATOM 860 O O . TYR A 1 107 ? -7.666 0.957 6.663 1.00 98.00 107 TYR A O 1
ATOM 868 N N . ILE A 1 108 ? -6.538 0.392 4.798 1.00 97.19 108 ILE A N 1
ATOM 869 C CA . ILE A 1 108 ? -7.645 -0.365 4.194 1.00 97.19 108 ILE A CA 1
ATOM 870 C C . ILE A 1 108 ? -8.012 -1.554 5.081 1.00 97.19 108 ILE A C 1
ATOM 872 O O . ILE A 1 108 ? -9.182 -1.744 5.399 1.00 97.19 108 ILE A O 1
ATOM 876 N N . ALA A 1 109 ? -7.016 -2.328 5.522 1.00 95.62 109 ALA A N 1
ATOM 877 C CA . ALA A 1 109 ? -7.240 -3.447 6.420 1.00 95.62 109 ALA A CA 1
ATOM 878 C C . ALA A 1 109 ? -7.937 -2.983 7.702 1.00 95.62 109 ALA A C 1
ATOM 880 O O . ALA A 1 109 ? -8.985 -3.521 8.033 1.00 95.62 109 ALA A O 1
ATOM 881 N N . VAL A 1 110 ? -7.417 -1.972 8.401 1.00 95.44 110 VAL A N 1
ATOM 882 C CA . VAL A 1 110 ? -8.029 -1.447 9.634 1.00 95.44 110 VAL A CA 1
ATOM 883 C C . VAL A 1 110 ? -9.480 -1.023 9.414 1.00 95.44 110 VAL A C 1
ATOM 885 O O . VAL A 1 110 ? -10.332 -1.387 10.216 1.00 95.44 110 VAL A O 1
ATOM 888 N N . SER A 1 111 ? -9.770 -0.337 8.308 1.00 93.81 111 SER A N 1
ATOM 889 C CA . SER A 1 111 ? -11.121 0.135 7.978 1.00 93.81 111 SER A CA 1
ATOM 890 C C . SER A 1 111 ? -12.117 -0.993 7.674 1.00 93.81 111 SER A C 1
ATOM 892 O O . SER A 1 111 ? -13.318 -0.766 7.743 1.00 93.81 111 SER A O 1
ATOM 894 N N . LEU A 1 112 ? -11.641 -2.193 7.329 1.00 92.75 112 LEU A N 1
ATOM 895 C CA . LEU A 1 112 ? -12.473 -3.347 6.965 1.00 92.75 112 LEU A CA 1
ATOM 896 C C . LEU A 1 112 ? -12.623 -4.391 8.079 1.00 92.75 112 LEU A C 1
ATOM 898 O O . LEU A 1 112 ? -13.496 -5.251 7.974 1.00 92.75 112 LEU A O 1
ATOM 902 N N . HIS A 1 113 ? -11.779 -4.366 9.112 1.00 91.69 113 HIS A N 1
ATOM 903 C CA . HIS A 1 113 ? -11.904 -5.313 10.222 1.00 91.69 113 HIS A CA 1
ATOM 904 C C . HIS A 1 113 ? -13.116 -4.978 11.092 1.00 91.69 113 HIS A C 1
ATOM 906 O O . HIS A 1 113 ? -13.454 -3.815 11.296 1.00 91.69 113 HIS A O 1
ATOM 912 N N . SER A 1 114 ? -13.723 -6.014 11.664 1.00 89.06 114 SER A N 1
ATOM 913 C CA . SER A 1 114 ? -14.762 -5.866 12.684 1.00 89.06 114 SER A CA 1
ATOM 914 C C . SER A 1 114 ? -14.183 -5.397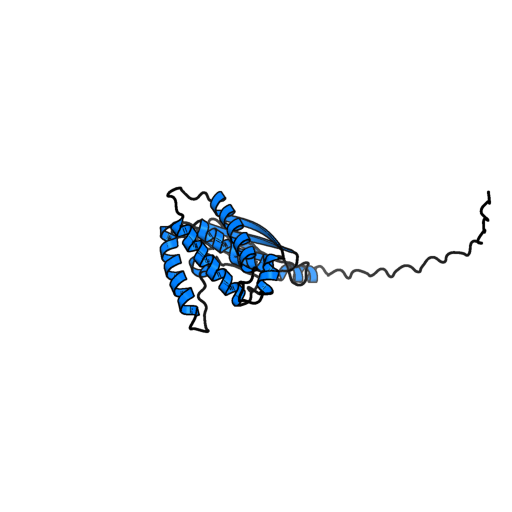 14.037 1.00 89.06 114 SER A C 1
ATOM 916 O O . SER A 1 114 ? -12.978 -5.550 14.283 1.00 89.06 114 SER A O 1
ATOM 918 N N . PRO A 1 115 ? -15.014 -4.875 14.963 1.00 86.81 115 PRO A N 1
ATOM 919 C CA . PRO A 1 115 ? -14.554 -4.508 16.306 1.00 86.81 115 PRO A CA 1
ATOM 920 C C . PRO A 1 115 ? -13.905 -5.686 17.048 1.00 86.81 115 PRO A C 1
ATOM 922 O O . PRO A 1 115 ? -12.862 -5.520 17.684 1.00 86.81 115 PRO A O 1
ATOM 925 N N . ASP A 1 116 ? -14.493 -6.879 16.913 1.00 89.50 116 ASP A N 1
ATOM 926 C CA . ASP A 1 116 ? -14.033 -8.113 17.559 1.00 89.50 116 ASP A CA 1
ATOM 927 C C . ASP A 1 116 ? -12.647 -8.549 17.055 1.00 89.50 116 ASP A C 1
ATOM 929 O O . ASP A 1 116 ? -11.846 -9.114 17.805 1.00 89.50 116 ASP A O 1
ATOM 933 N N . GLU A 1 117 ? -12.322 -8.256 15.793 1.00 91.31 117 GLU A N 1
ATOM 934 C CA . GLU A 1 117 ? -10.991 -8.492 15.231 1.00 91.31 117 GLU A CA 1
ATOM 935 C C . GLU A 1 117 ? -9.993 -7.389 15.605 1.00 91.31 117 GLU A C 1
ATOM 937 O O . GLU A 1 117 ? -8.812 -7.674 15.835 1.00 91.31 117 GLU A O 1
ATOM 942 N N . LEU A 1 118 ? -10.442 -6.133 15.704 1.00 92.75 118 LEU A N 1
ATOM 943 C CA . LEU A 1 118 ? -9.577 -5.003 16.044 1.00 92.75 118 LEU A CA 1
ATOM 944 C C . LEU A 1 118 ? -9.161 -4.993 17.516 1.00 92.75 118 LEU A C 1
ATOM 946 O O . LEU A 1 118 ? -8.022 -4.622 17.801 1.00 92.75 118 LEU A O 1
ATOM 950 N N . GLU A 1 119 ? -9.998 -5.447 18.453 1.00 93.31 119 GLU A N 1
ATOM 951 C CA . GLU A 1 119 ? -9.649 -5.507 19.883 1.00 93.31 119 GLU A CA 1
ATOM 952 C C . GLU A 1 119 ? -8.326 -6.272 20.153 1.00 93.31 119 GLU A C 1
ATOM 954 O O . GLU A 1 119 ? -7.399 -5.707 20.762 1.00 93.31 119 GLU A O 1
ATOM 959 N N . PRO A 1 120 ? -8.145 -7.534 19.702 1.00 93.75 120 PRO A N 1
ATOM 960 C CA . PRO A 1 120 ? -6.901 -8.258 19.932 1.00 93.75 120 PRO A CA 1
ATOM 961 C C . PRO A 1 120 ? -5.712 -7.644 19.183 1.00 93.75 120 PRO A C 1
ATOM 963 O O . PRO A 1 120 ? -4.582 -7.743 19.683 1.00 93.75 120 PRO A O 1
ATOM 966 N N . ILE A 1 121 ? -5.935 -7.019 18.021 1.00 94.44 121 ILE A N 1
ATOM 967 C CA . ILE A 1 121 ? -4.898 -6.314 17.254 1.00 94.44 121 ILE A CA 1
ATOM 968 C C . ILE A 1 121 ? -4.435 -5.076 18.026 1.00 94.44 121 ILE A C 1
ATOM 970 O O . ILE A 1 121 ? -3.235 -4.932 18.259 1.00 94.44 121 ILE A O 1
ATOM 974 N N . LEU A 1 122 ? -5.361 -4.247 18.512 1.00 94.62 122 LEU A N 1
ATOM 975 C CA . LEU A 1 122 ? -5.094 -3.052 19.312 1.00 94.62 122 LEU A CA 1
ATOM 976 C C . LEU A 1 122 ? -4.307 -3.398 20.577 1.00 94.62 122 LEU A C 1
ATOM 978 O O . LEU A 1 122 ? -3.278 -2.781 20.870 1.00 94.62 122 LEU A O 1
ATOM 982 N N . ARG A 1 123 ? -4.739 -4.434 21.309 1.00 93.50 123 ARG A N 1
ATOM 983 C CA . ARG A 1 123 ? -4.040 -4.902 22.514 1.00 93.50 123 ARG A CA 1
ATOM 984 C C . ARG A 1 123 ? -2.599 -5.307 22.204 1.00 93.50 123 ARG A C 1
ATOM 986 O O . ARG A 1 123 ? -1.681 -4.884 22.905 1.00 93.50 123 ARG A O 1
ATOM 993 N N . LYS A 1 124 ? -2.379 -6.108 21.154 1.00 92.50 124 LYS A N 1
ATOM 994 C CA . LYS A 1 124 ? -1.029 -6.523 20.736 1.00 92.50 124 LYS A CA 1
ATOM 995 C C . LYS A 1 124 ? -0.201 -5.328 20.257 1.00 92.50 124 LYS A C 1
ATOM 997 O O . LYS A 1 124 ? 0.939 -5.190 20.696 1.00 92.50 124 LYS A O 1
ATOM 1002 N N . GLY A 1 125 ? -0.775 -4.436 19.453 1.00 91.19 125 GLY A N 1
ATOM 1003 C CA . GLY A 1 125 ? -0.130 -3.215 18.967 1.00 91.19 125 GLY A CA 1
ATOM 1004 C C . GLY A 1 125 ? 0.391 -2.339 20.107 1.00 91.19 125 GLY A C 1
ATOM 1005 O O . GLY A 1 125 ? 1.574 -2.006 20.124 1.00 91.19 125 GLY A O 1
ATOM 1006 N N . LYS A 1 126 ? -0.430 -2.094 21.141 1.00 90.69 126 LYS A N 1
ATOM 1007 C CA . LYS A 1 126 ? -0.019 -1.364 22.358 1.00 90.69 126 LYS A CA 1
ATOM 1008 C C . LYS A 1 126 ? 1.151 -2.034 23.092 1.00 90.69 126 LYS A C 1
ATOM 1010 O O . LYS A 1 126 ? 2.019 -1.350 23.630 1.00 90.69 126 LYS A O 1
ATOM 1015 N N . THR A 1 127 ? 1.220 -3.368 23.132 1.00 87.38 127 THR A N 1
ATOM 1016 C CA . THR A 1 127 ? 2.370 -4.061 23.752 1.00 87.38 127 THR A CA 1
ATOM 1017 C C . THR A 1 127 ? 3.649 -3.951 22.917 1.00 87.38 127 THR A C 1
ATOM 1019 O O . THR A 1 127 ? 4.741 -3.846 23.482 1.00 87.38 127 THR A O 1
ATOM 1022 N N . MET A 1 128 ? 3.529 -3.937 21.585 1.00 84.88 128 MET A N 1
ATOM 1023 C CA . MET A 1 128 ? 4.664 -3.829 20.664 1.00 84.88 128 MET A CA 1
ATOM 1024 C C . MET A 1 128 ? 5.291 -2.432 20.712 1.00 84.88 128 MET A C 1
ATOM 1026 O O . MET A 1 128 ? 6.505 -2.319 20.888 1.00 84.88 128 MET A O 1
ATOM 1030 N N . THR A 1 129 ? 4.477 -1.374 20.655 1.00 76.31 129 THR A N 1
ATOM 1031 C CA . THR A 1 129 ? 4.964 0.016 20.697 1.00 76.31 129 THR A CA 1
ATOM 1032 C C . THR A 1 129 ? 5.609 0.372 22.038 1.00 76.31 129 THR A C 1
ATOM 1034 O O . THR A 1 129 ? 6.639 1.042 22.070 1.00 76.31 129 THR A O 1
ATOM 1037 N N . ASN A 1 130 ? 5.087 -0.149 23.154 1.00 71.88 130 ASN A N 1
ATOM 1038 C CA . ASN A 1 130 ? 5.684 0.056 24.478 1.00 71.88 130 ASN A CA 1
ATOM 1039 C C . ASN A 1 130 ? 7.019 -0.688 24.672 1.00 71.88 130 ASN A C 1
ATOM 1041 O O . ASN A 1 130 ? 7.895 -0.193 25.380 1.00 71.88 130 ASN A O 1
ATOM 1045 N N . SER A 1 131 ? 7.200 -1.852 24.038 1.00 62.19 131 SER A N 1
ATOM 1046 C CA . SER A 1 131 ? 8.424 -2.662 24.175 1.00 62.19 131 SER A CA 1
ATOM 1047 C C . SER A 1 131 ? 9.586 -2.142 23.319 1.00 62.19 131 SER A C 1
ATOM 1049 O O . SER A 1 131 ? 10.747 -2.276 23.709 1.00 62.19 131 SER A O 1
ATOM 1051 N N . ASN A 1 132 ? 9.288 -1.492 22.188 1.00 58.22 132 ASN A N 1
ATOM 1052 C CA . ASN A 1 132 ? 10.294 -0.927 21.278 1.00 58.22 132 ASN A CA 1
ATOM 1053 C C . ASN A 1 132 ? 11.143 0.197 21.901 1.00 58.22 132 ASN A C 1
ATOM 1055 O O . ASN A 1 132 ? 12.208 0.508 21.376 1.00 58.22 132 ASN A O 1
ATOM 1059 N N . LYS A 1 133 ? 10.744 0.762 23.049 1.00 55.88 133 LYS A N 1
ATOM 1060 C CA . LYS A 1 133 ? 11.553 1.762 23.770 1.00 55.88 133 LYS A CA 1
ATOM 1061 C C . LYS A 1 133 ? 12.837 1.184 24.386 1.00 55.88 133 LYS A C 1
ATOM 1063 O O . LYS A 1 133 ? 13.746 1.947 24.686 1.00 55.88 133 LYS A O 1
ATOM 1068 N N . ASN A 1 134 ? 12.932 -0.144 24.550 1.00 48.97 134 ASN A N 1
ATOM 1069 C CA . ASN A 1 134 ? 13.998 -0.794 25.326 1.00 48.97 134 ASN A CA 1
ATOM 1070 C C . ASN A 1 134 ? 14.802 -1.869 24.564 1.00 48.97 134 ASN A C 1
ATOM 1072 O O . ASN A 1 134 ? 15.591 -2.583 25.184 1.00 48.97 134 ASN A O 1
ATOM 1076 N N . SER A 1 135 ? 14.619 -2.076 23.253 1.00 48.16 135 SER A N 1
ATOM 1077 C CA . SER A 1 135 ? 15.290 -3.180 22.537 1.00 48.16 135 SER A CA 1
ATOM 1078 C C . SER A 1 135 ? 15.637 -2.835 21.086 1.00 48.16 135 SER A C 1
ATOM 1080 O O . SER A 1 135 ? 14.767 -2.622 20.255 1.00 48.16 135 SER A O 1
ATOM 1082 N N . SER A 1 136 ? 16.938 -2.835 20.783 1.00 48.91 136 SER A N 1
ATOM 1083 C CA . SER A 1 136 ? 17.554 -2.452 19.497 1.00 48.91 136 SER A CA 1
ATOM 1084 C C . SER A 1 136 ? 17.442 -3.516 18.382 1.00 48.91 136 SER A C 1
ATOM 1086 O O . SER A 1 136 ? 18.039 -3.387 17.318 1.00 48.91 136 SER A O 1
ATOM 1088 N N . GLN A 1 137 ? 16.710 -4.611 18.584 1.00 43.78 137 GLN A N 1
ATOM 1089 C CA . GLN A 1 137 ? 16.723 -5.731 17.640 1.00 43.78 137 GLN A CA 1
ATOM 1090 C C . GLN A 1 137 ? 15.335 -6.369 17.528 1.00 43.78 137 GLN A C 1
ATOM 1092 O O . GLN A 1 137 ? 14.822 -6.932 18.491 1.00 43.78 137 GLN A O 1
ATOM 1097 N N . ASN A 1 138 ? 14.777 -6.300 16.314 1.00 42.53 138 ASN A N 1
ATOM 1098 C CA . ASN A 1 138 ? 13.497 -6.851 15.849 1.00 42.53 138 ASN A CA 1
ATOM 1099 C C . ASN A 1 138 ? 12.233 -6.083 16.273 1.00 42.53 138 ASN A C 1
ATOM 1101 O O . ASN A 1 138 ? 11.436 -6.556 17.084 1.00 42.53 138 ASN A O 1
ATOM 1105 N N . SER A 1 139 ? 12.012 -4.932 15.627 1.00 50.75 139 SER A N 1
ATOM 1106 C CA . SER A 1 139 ? 10.720 -4.237 15.622 1.00 50.75 139 SER A CA 1
ATOM 1107 C C . SER A 1 139 ? 9.642 -5.173 15.063 1.00 50.75 139 SER A C 1
ATOM 1109 O O . SER A 1 139 ? 9.578 -5.422 13.857 1.00 50.75 139 SER A O 1
ATOM 1111 N N . ARG A 1 140 ? 8.814 -5.750 15.942 1.00 59.56 140 ARG A N 1
ATOM 1112 C CA . ARG A 1 140 ? 7.581 -6.416 15.511 1.00 59.56 140 ARG A CA 1
ATOM 1113 C C . ARG A 1 140 ? 6.631 -5.326 15.040 1.00 59.56 140 ARG A C 1
ATOM 1115 O O . ARG A 1 140 ? 6.230 -4.477 15.827 1.00 59.56 140 ARG A O 1
ATOM 1122 N N . ASN A 1 141 ? 6.327 -5.359 13.752 1.00 79.25 141 ASN A N 1
ATOM 1123 C CA . ASN A 1 141 ? 5.512 -4.364 13.082 1.00 79.25 141 ASN A CA 1
ATOM 1124 C C . ASN A 1 141 ? 4.017 -4.756 13.164 1.00 79.25 141 ASN A C 1
ATOM 1126 O O . ASN A 1 141 ? 3.672 -5.913 12.890 1.00 79.25 141 ASN A O 1
ATOM 1130 N N . ILE A 1 142 ? 3.147 -3.801 13.518 1.00 90.25 142 ILE A N 1
ATOM 1131 C CA . ILE A 1 142 ? 1.679 -3.937 13.545 1.00 90.25 142 ILE A CA 1
ATOM 1132 C C . ILE A 1 142 ? 1.146 -4.451 12.199 1.00 90.25 142 ILE A C 1
ATOM 1134 O O . ILE A 1 142 ? 0.219 -5.260 12.191 1.00 90.25 142 ILE A O 1
ATOM 1138 N N . SER A 1 143 ? 1.785 -4.107 11.075 1.00 90.19 143 SER A N 1
ATOM 1139 C CA . SER A 1 143 ? 1.450 -4.596 9.731 1.00 90.19 143 SER A CA 1
ATOM 1140 C C . SER A 1 143 ? 1.326 -6.114 9.671 1.00 90.19 143 SER A C 1
ATOM 1142 O O . SER A 1 143 ? 0.456 -6.635 8.989 1.00 90.19 143 SER A O 1
ATOM 1144 N N . SER A 1 144 ? 2.162 -6.849 10.416 1.00 90.94 144 SER A N 1
ATOM 1145 C CA . SER A 1 144 ? 2.139 -8.320 10.419 1.00 90.94 144 SER A CA 1
ATOM 1146 C C . SER A 1 144 ? 0.888 -8.921 11.069 1.00 90.94 144 SER A C 1
ATOM 1148 O O . SER A 1 144 ? 0.583 -10.092 10.838 1.00 90.94 144 SER A O 1
ATOM 1150 N N . LEU A 1 145 ? 0.174 -8.132 11.879 1.00 92.94 145 LEU A N 1
ATOM 1151 C CA . LEU A 1 145 ? -1.111 -8.503 12.470 1.00 92.94 145 LEU A CA 1
ATOM 1152 C C . LEU A 1 145 ? -2.261 -8.284 11.486 1.00 92.94 145 LEU A C 1
ATOM 1154 O O . LEU A 1 145 ? -3.199 -9.068 11.495 1.00 92.94 145 LEU A O 1
ATOM 1158 N N . LEU A 1 146 ? -2.155 -7.257 10.640 1.00 94.19 146 LEU A N 1
ATOM 1159 C CA . LEU A 1 146 ? -3.189 -6.846 9.687 1.00 94.19 146 LEU A CA 1
ATOM 1160 C C . LEU A 1 146 ? -3.061 -7.541 8.332 1.00 94.19 146 LEU A C 1
ATOM 1162 O O . LEU A 1 146 ? -4.061 -7.815 7.678 1.00 94.19 146 LEU A O 1
ATOM 1166 N N . LEU A 1 147 ? -1.831 -7.811 7.894 1.00 93.88 147 LEU A N 1
ATOM 1167 C CA . LEU A 1 147 ? -1.523 -8.197 6.525 1.00 93.88 147 LEU A CA 1
ATOM 1168 C C . LEU A 1 147 ? -0.569 -9.391 6.457 1.00 93.88 147 LEU A C 1
ATOM 1170 O O . LEU A 1 147 ? 0.275 -9.649 7.325 1.00 93.88 147 LEU A O 1
ATOM 1174 N N . ARG A 1 148 ? -0.674 -10.115 5.348 1.00 91.81 148 ARG A N 1
ATOM 1175 C CA . ARG A 1 148 ? 0.358 -11.008 4.830 1.00 91.81 148 ARG A CA 1
ATOM 1176 C C . ARG A 1 148 ? 0.801 -10.475 3.468 1.00 91.81 148 ARG A C 1
ATOM 1178 O O . ARG A 1 148 ? 0.073 -10.633 2.495 1.00 91.81 148 ARG A O 1
ATOM 1185 N N . SER A 1 149 ? 1.982 -9.871 3.400 1.00 89.62 149 SER A N 1
ATOM 1186 C CA . SER A 1 149 ? 2.577 -9.410 2.138 1.00 89.62 149 SER A CA 1
ATOM 1187 C C . SER A 1 149 ? 3.118 -10.587 1.318 1.00 89.62 149 SER A C 1
ATOM 1189 O O . SER A 1 149 ? 3.618 -11.557 1.894 1.00 89.62 149 SER A O 1
ATOM 1191 N N . TYR A 1 150 ? 3.030 -10.497 -0.011 1.00 86.50 150 TYR A N 1
ATOM 1192 C CA . TYR A 1 150 ? 3.510 -11.537 -0.931 1.00 86.50 150 TYR A CA 1
ATOM 1193 C C . TYR A 1 150 ? 4.808 -11.137 -1.623 1.00 86.50 150 TYR A C 1
ATOM 1195 O O . TYR A 1 150 ? 5.871 -11.665 -1.301 1.00 86.50 150 TYR A O 1
ATOM 1203 N N . TYR A 1 151 ? 4.723 -10.192 -2.555 1.00 79.38 151 TYR A N 1
ATOM 1204 C CA . TYR A 1 151 ? 5.865 -9.693 -3.301 1.00 79.38 151 TYR A CA 1
ATOM 1205 C C . TYR A 1 151 ? 6.007 -8.194 -3.087 1.00 79.38 151 TYR A C 1
ATOM 1207 O O . TYR A 1 151 ? 5.036 -7.442 -3.125 1.00 79.38 151 TYR A O 1
ATOM 1215 N N . ASN A 1 152 ? 7.244 -7.778 -2.852 1.00 76.00 152 ASN A N 1
ATOM 1216 C CA . ASN A 1 152 ? 7.642 -6.388 -2.923 1.00 76.00 152 ASN A CA 1
ATOM 1217 C C . ASN A 1 152 ? 9.007 -6.358 -3.609 1.00 76.00 152 ASN A C 1
ATOM 1219 O O . ASN A 1 152 ? 10.005 -6.780 -3.022 1.00 76.00 152 ASN A O 1
ATOM 1223 N N . ALA A 1 153 ? 9.034 -5.910 -4.866 1.00 69.62 153 ALA A N 1
ATOM 1224 C CA . ALA A 1 153 ? 10.272 -5.768 -5.635 1.00 69.62 153 ALA A CA 1
ATOM 1225 C C . ALA A 1 153 ? 11.254 -4.795 -4.966 1.00 69.62 153 ALA A C 1
ATOM 1227 O O . ALA A 1 153 ? 12.457 -4.846 -5.217 1.00 69.62 153 ALA A O 1
ATOM 1228 N N . TYR A 1 154 ? 10.737 -3.913 -4.109 1.00 74.06 154 TYR A N 1
ATOM 1229 C CA . TYR A 1 154 ? 11.484 -2.838 -3.495 1.00 74.06 154 TYR A CA 1
ATOM 1230 C C . TYR A 1 154 ? 11.682 -3.094 -2.012 1.00 74.06 154 TYR A C 1
ATOM 1232 O O . TYR A 1 154 ? 10.794 -3.524 -1.273 1.00 74.06 154 TYR A O 1
ATOM 1240 N N . LYS A 1 155 ? 12.885 -2.776 -1.547 1.00 79.56 155 LYS A N 1
ATOM 1241 C CA . LYS A 1 155 ? 13.134 -2.664 -0.118 1.00 79.56 155 LYS A CA 1
ATOM 1242 C C . LYS A 1 155 ? 12.478 -1.375 0.369 1.00 79.56 155 LYS A C 1
ATOM 1244 O O . LYS A 1 155 ? 12.755 -0.331 -0.205 1.00 79.56 155 LYS A O 1
ATOM 1249 N N . ASP A 1 156 ? 11.682 -1.455 1.438 1.00 83.94 156 ASP A N 1
ATOM 1250 C CA . ASP A 1 156 ? 11.145 -0.279 2.139 1.00 83.94 156 ASP A CA 1
ATOM 1251 C C . ASP A 1 156 ? 12.301 0.665 2.509 1.00 83.94 156 ASP A C 1
ATOM 1253 O O . ASP A 1 156 ? 13.090 0.373 3.427 1.00 83.94 156 ASP A O 1
ATOM 1257 N N . ALA A 1 157 ? 12.413 1.758 1.751 1.00 85.06 157 ALA A N 1
ATOM 1258 C CA . ALA A 1 157 ? 13.540 2.681 1.782 1.00 85.06 157 ALA A CA 1
ATOM 1259 C C . ALA A 1 157 ? 13.398 3.724 2.895 1.00 85.06 157 ALA A C 1
ATOM 1261 O O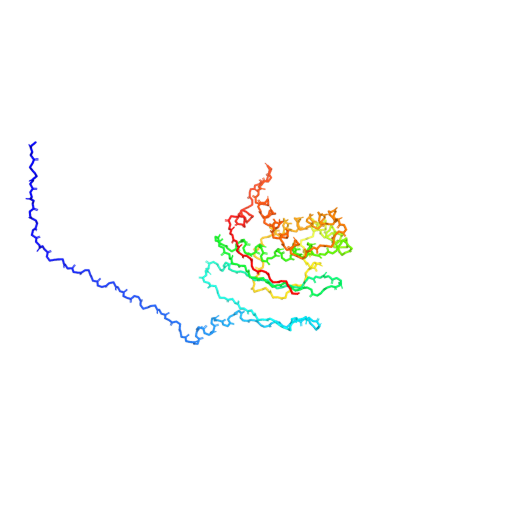 . ALA A 1 157 ? 14.356 4.438 3.192 1.00 85.06 157 ALA A O 1
ATOM 1262 N N . ARG A 1 158 ? 12.236 3.775 3.558 1.00 88.75 158 ARG A N 1
ATOM 1263 C CA . ARG A 1 158 ? 11.965 4.717 4.643 1.00 88.75 158 ARG A CA 1
ATOM 1264 C C . ARG A 1 158 ? 12.919 4.490 5.811 1.00 88.75 158 ARG A C 1
ATOM 1266 O O . ARG A 1 158 ? 13.249 3.351 6.179 1.00 88.75 158 ARG A O 1
ATOM 1273 N N . ASN A 1 159 ? 13.336 5.586 6.433 1.00 90.19 159 ASN A N 1
ATOM 1274 C CA . ASN A 1 159 ? 14.187 5.549 7.615 1.00 90.19 159 ASN A CA 1
ATOM 1275 C C . ASN A 1 159 ? 13.414 5.006 8.846 1.00 90.19 159 ASN A C 1
ATOM 1277 O O . ASN A 1 159 ? 12.205 4.753 8.805 1.00 90.19 159 ASN A O 1
ATOM 1281 N N . SER A 1 160 ? 14.109 4.814 9.971 1.00 88.12 160 SER A N 1
ATOM 1282 C CA . SER A 1 160 ? 13.494 4.314 11.208 1.00 88.12 160 SER A CA 1
ATOM 1283 C C . SER A 1 160 ? 12.458 5.264 11.814 1.00 88.12 160 SER A C 1
ATOM 1285 O O . SER A 1 160 ? 11.465 4.787 12.354 1.00 88.12 160 SER A O 1
ATOM 1287 N N . LYS A 1 161 ? 12.664 6.581 11.714 1.00 88.88 161 LYS A N 1
ATOM 1288 C CA . LYS A 1 161 ? 11.759 7.604 12.253 1.00 88.88 161 LYS A CA 1
ATOM 1289 C C . LYS A 1 161 ? 10.437 7.646 11.485 1.00 88.88 161 LYS A C 1
ATOM 1291 O O . LYS A 1 161 ? 9.390 7.605 12.114 1.00 88.88 161 LYS A O 1
ATOM 1296 N N . THR A 1 162 ? 10.466 7.646 10.155 1.00 91.31 162 THR A N 1
ATOM 1297 C CA . THR A 1 162 ? 9.270 7.565 9.302 1.00 91.31 162 THR A CA 1
ATOM 1298 C C . THR A 1 162 ? 8.481 6.295 9.598 1.00 91.31 162 THR A C 1
ATOM 1300 O O . THR A 1 162 ? 7.268 6.339 9.781 1.00 91.31 162 THR A O 1
ATOM 1303 N N . LYS A 1 163 ? 9.173 5.155 9.731 1.00 91.38 163 LYS A N 1
ATOM 1304 C CA . LYS A 1 163 ? 8.542 3.886 10.118 1.00 91.38 163 LYS A CA 1
ATOM 1305 C C . LYS A 1 163 ? 7.895 3.971 11.501 1.00 91.38 163 LYS A C 1
ATOM 1307 O O . LYS A 1 163 ? 6.784 3.489 11.674 1.00 91.38 163 LYS A O 1
ATOM 1312 N N . GLU A 1 164 ? 8.566 4.578 12.476 1.00 90.44 164 GLU A N 1
ATOM 1313 C CA . GLU A 1 164 ? 8.030 4.774 13.827 1.00 90.44 164 GLU A CA 1
ATOM 1314 C C . GLU A 1 164 ? 6.775 5.659 13.829 1.00 90.44 164 GLU A C 1
ATOM 1316 O O . GLU A 1 164 ? 5.769 5.287 14.433 1.00 90.44 164 GLU A O 1
ATOM 1321 N N . VAL A 1 165 ? 6.813 6.803 13.138 1.00 92.38 165 VAL A N 1
ATOM 1322 C CA . VAL A 1 165 ? 5.677 7.733 13.044 1.00 92.38 165 VAL A CA 1
ATOM 1323 C C . VAL A 1 165 ? 4.475 7.051 12.397 1.00 92.38 165 VAL A C 1
ATOM 1325 O O . VAL A 1 165 ? 3.390 7.054 12.979 1.00 92.38 165 VAL A O 1
ATOM 1328 N N . HIS A 1 166 ? 4.691 6.356 11.279 1.00 93.94 166 HIS A N 1
ATOM 1329 C CA . HIS A 1 166 ? 3.658 5.565 10.615 1.00 93.94 166 HIS A CA 1
ATOM 1330 C C . HIS A 1 166 ? 3.037 4.513 11.550 1.00 93.94 166 HIS A C 1
ATOM 1332 O O . HIS A 1 166 ? 1.818 4.412 11.643 1.00 93.94 166 HIS A O 1
ATOM 1338 N N . GLN A 1 167 ? 3.846 3.764 12.308 1.00 93.12 167 GLN A N 1
ATOM 1339 C CA . GLN A 1 167 ? 3.332 2.771 13.264 1.00 93.12 167 GLN A CA 1
ATOM 1340 C C . GLN A 1 167 ? 2.490 3.394 14.384 1.00 93.12 167 GLN A C 1
ATOM 1342 O O . GLN A 1 167 ? 1.491 2.808 14.804 1.00 93.12 167 GLN A O 1
ATOM 1347 N N . ASN A 1 168 ? 2.873 4.577 14.865 1.00 93.00 168 ASN A N 1
ATOM 1348 C CA . ASN A 1 168 ? 2.102 5.300 15.872 1.00 93.00 168 ASN A CA 1
ATOM 1349 C C . ASN A 1 168 ? 0.764 5.797 15.300 1.00 93.00 168 ASN A C 1
ATOM 1351 O O . ASN A 1 168 ? -0.269 5.625 15.950 1.00 93.00 168 ASN A O 1
ATOM 1355 N N . ASN A 1 169 ? 0.769 6.349 14.082 1.00 95.50 169 ASN A N 1
ATOM 1356 C CA . ASN A 1 169 ? -0.441 6.797 13.387 1.00 95.50 169 ASN A CA 1
ATOM 1357 C C . ASN A 1 169 ? -1.385 5.629 13.084 1.00 95.50 169 ASN A C 1
ATOM 1359 O O . ASN A 1 169 ? -2.578 5.718 13.367 1.00 95.50 169 ASN A O 1
ATOM 1363 N N . LEU A 1 170 ? -0.849 4.493 12.636 1.00 96.50 170 LEU A N 1
ATOM 1364 C CA . LEU A 1 170 ? -1.626 3.276 12.416 1.00 96.50 170 LEU A CA 1
ATOM 1365 C C . LEU A 1 170 ? -2.272 2.768 13.712 1.00 96.50 170 LEU A C 1
ATOM 1367 O O . LEU A 1 170 ? -3.448 2.415 13.716 1.00 96.50 170 LEU A O 1
ATOM 1371 N N . LEU A 1 171 ? -1.533 2.752 14.828 1.00 95.69 171 LEU A N 1
ATOM 1372 C CA . LEU A 1 171 ? -2.089 2.344 16.121 1.00 95.69 171 LEU A CA 1
ATOM 1373 C C . LEU A 1 171 ? -3.216 3.279 16.575 1.00 95.69 171 LEU A C 1
ATOM 1375 O O . LEU A 1 171 ? -4.231 2.808 17.089 1.00 95.69 171 LEU A O 1
ATOM 1379 N N . LYS A 1 172 ? -3.046 4.587 16.365 1.00 95.50 172 LYS A N 1
ATOM 1380 C CA . LYS A 1 172 ? -4.081 5.583 16.643 1.00 95.50 172 LYS A CA 1
ATOM 1381 C C . LYS A 1 172 ? -5.306 5.365 15.755 1.00 95.50 172 LYS A C 1
ATOM 1383 O O . LYS A 1 172 ? -6.418 5.384 16.263 1.00 95.50 172 LYS A O 1
ATOM 1388 N N . HIS A 1 173 ? -5.112 5.091 14.468 1.00 96.19 173 HIS A N 1
ATOM 1389 C CA . HIS A 1 173 ? -6.203 4.799 13.544 1.00 96.19 173 HIS A CA 1
ATOM 1390 C C . HIS A 1 173 ? -6.986 3.545 13.962 1.00 96.19 173 HIS A C 1
ATOM 1392 O O . HIS A 1 173 ? -8.211 3.583 13.989 1.00 96.19 173 HIS A O 1
ATOM 1398 N N . ILE A 1 174 ? -6.304 2.471 14.379 1.00 95.62 174 ILE A N 1
ATOM 1399 C CA . ILE A 1 174 ? -6.952 1.271 14.941 1.00 95.62 174 ILE A CA 1
ATOM 1400 C C . ILE A 1 174 ? -7.831 1.636 16.142 1.00 95.62 174 ILE A C 1
ATOM 1402 O O . ILE A 1 174 ? -8.955 1.158 16.249 1.00 95.62 174 ILE A O 1
ATOM 1406 N N . GLU A 1 175 ? -7.328 2.471 17.054 1.00 94.81 175 GLU A N 1
ATOM 1407 C CA . GLU A 1 175 ? -8.081 2.923 18.228 1.00 94.81 175 GLU A CA 1
ATOM 1408 C C . GLU A 1 175 ? -9.276 3.814 17.850 1.00 94.81 175 GLU A C 1
ATOM 1410 O O . GLU A 1 175 ? -10.360 3.653 18.408 1.00 94.81 175 GLU A O 1
ATOM 1415 N N . GLU A 1 176 ? -9.112 4.711 16.877 1.00 93.56 176 GLU A N 1
ATOM 1416 C CA . GLU A 1 176 ? -10.188 5.551 16.339 1.00 93.56 176 GLU A CA 1
ATOM 1417 C C . GLU A 1 176 ? -11.297 4.693 15.717 1.00 93.56 176 GLU A C 1
ATOM 1419 O O . GLU A 1 176 ? -12.457 4.850 16.093 1.00 93.56 176 GLU A O 1
ATOM 1424 N N . VAL A 1 177 ? -10.965 3.742 14.836 1.00 92.25 177 VAL A N 1
ATOM 1425 C CA . VAL A 1 177 ? -11.961 2.835 14.236 1.00 92.25 177 VAL A CA 1
ATOM 1426 C C . VAL A 1 177 ? -12.627 1.984 15.317 1.00 92.25 177 VAL A C 1
ATOM 1428 O O . VAL A 1 177 ? -13.848 1.954 15.393 1.00 92.25 177 VAL A O 1
ATOM 1431 N N . TYR A 1 178 ? -11.851 1.394 16.233 1.00 91.75 178 TYR A N 1
ATOM 1432 C CA . TYR A 1 178 ? -12.385 0.582 17.332 1.00 91.75 178 TYR A CA 1
ATOM 1433 C C . TYR A 1 178 ? -13.370 1.342 18.241 1.00 91.75 178 TYR A C 1
ATOM 1435 O O . TYR A 1 178 ? -14.341 0.767 18.724 1.00 91.75 178 TYR A O 1
ATOM 1443 N N . THR A 1 179 ? -13.134 2.632 18.489 1.00 90.19 179 THR A N 1
ATOM 1444 C CA . THR A 1 179 ? -13.994 3.453 19.362 1.00 90.19 179 THR A CA 1
ATOM 1445 C C . THR A 1 179 ? -15.176 4.100 18.644 1.00 90.19 179 THR A C 1
ATOM 1447 O O . THR A 1 179 ? -16.155 4.443 19.303 1.00 90.19 179 THR A O 1
ATOM 1450 N N . SER A 1 180 ? -15.093 4.277 17.324 1.00 84.69 180 SER A N 1
ATOM 1451 C CA . SER A 1 180 ? -16.123 4.928 16.503 1.00 84.69 180 SER A CA 1
ATOM 1452 C C . SER A 1 180 ? -17.097 3.958 15.839 1.00 84.69 180 SER A C 1
ATOM 1454 O O . SER A 1 180 ? -17.928 4.397 15.047 1.00 84.69 180 SER A O 1
ATOM 1456 N N . PHE A 1 181 ? -17.031 2.663 16.164 1.00 72.38 181 PHE A N 1
ATOM 1457 C CA . PHE A 1 181 ? -17.989 1.687 15.657 1.00 72.38 181 PHE A CA 1
ATOM 1458 C C . PHE A 1 181 ? -19.419 2.030 16.074 1.00 72.38 181 PHE A C 1
ATOM 1460 O O . PHE A 1 181 ? -19.824 1.809 17.217 1.00 72.38 181 PHE A O 1
ATOM 1467 N N . ASP A 1 182 ? -20.193 2.500 15.103 1.00 63.88 182 ASP A N 1
ATOM 1468 C CA . ASP A 1 182 ? -21.633 2.304 15.085 1.00 63.88 182 ASP A CA 1
ATOM 1469 C C . ASP A 1 182 ? -21.925 0.902 14.531 1.00 63.88 182 ASP A C 1
ATOM 1471 O O . ASP A 1 182 ? -21.207 0.401 13.670 1.00 63.88 182 ASP A O 1
ATOM 1475 N N . ASN A 1 183 ? -22.983 0.251 15.023 1.00 55.62 183 ASN A N 1
ATOM 1476 C CA . ASN A 1 183 ? -23.393 -1.113 14.640 1.00 55.62 183 ASN A CA 1
ATOM 1477 C C . ASN A 1 183 ? -23.821 -1.268 13.160 1.00 55.62 183 ASN A C 1
ATOM 1479 O O . ASN A 1 183 ? -24.418 -2.286 12.802 1.00 55.62 183 ASN A O 1
ATOM 1483 N N . ASP A 1 184 ? -23.573 -0.271 12.313 1.00 53.94 184 ASP A N 1
ATOM 1484 C CA . ASP A 1 184 ? -23.870 -0.349 10.892 1.00 53.94 184 ASP A CA 1
ATOM 1485 C C . ASP A 1 184 ? -22.755 -1.105 10.170 1.00 53.94 184 ASP A C 1
ATOM 1487 O O . ASP A 1 184 ? -21.566 -0.849 10.349 1.00 53.94 184 ASP A O 1
ATOM 1491 N N . ASN A 1 185 ? -23.165 -2.071 9.346 1.00 59.53 185 ASN A N 1
ATOM 1492 C CA . ASN A 1 185 ? -22.264 -2.840 8.496 1.00 59.53 185 ASN A CA 1
ATOM 1493 C C . ASN A 1 185 ? -21.380 -1.882 7.691 1.00 59.53 185 ASN A C 1
ATOM 1495 O O . ASN A 1 185 ? -21.894 -1.132 6.857 1.00 59.53 185 ASN A O 1
ATOM 1499 N N . THR A 1 186 ? -20.067 -1.930 7.917 1.00 67.50 186 THR A N 1
ATOM 1500 C CA . THR A 1 186 ? -19.112 -1.122 7.164 1.00 67.50 186 THR A CA 1
ATOM 1501 C C . THR A 1 186 ? -19.226 -1.440 5.678 1.00 67.50 186 THR A C 1
ATOM 1503 O O . THR A 1 186 ? -18.911 -2.543 5.229 1.00 67.50 186 THR A O 1
ATOM 1506 N N . ASP A 1 187 ? -19.681 -0.461 4.905 1.00 86.88 187 ASP A N 1
ATOM 1507 C CA . ASP A 1 187 ? -19.674 -0.540 3.453 1.00 86.88 187 ASP A CA 1
ATOM 1508 C C . ASP A 1 187 ? -18.226 -0.528 2.936 1.00 86.88 187 ASP A C 1
ATOM 1510 O O . ASP A 1 187 ? -17.421 0.327 3.314 1.00 86.88 187 ASP A O 1
ATOM 1514 N N . ILE A 1 188 ? -17.896 -1.479 2.056 1.00 90.94 188 ILE A N 1
ATOM 1515 C CA . ILE A 1 188 ? -16.540 -1.654 1.515 1.00 90.94 188 ILE A CA 1
ATOM 1516 C C . ILE A 1 188 ? -16.071 -0.378 0.811 1.00 90.94 188 ILE A C 1
ATOM 1518 O O . ILE A 1 188 ? -14.912 0.009 0.959 1.00 90.94 188 ILE A O 1
ATOM 1522 N N . MET A 1 189 ? -16.956 0.290 0.064 1.00 92.25 189 MET A N 1
ATOM 1523 C CA . MET A 1 189 ? -16.592 1.509 -0.664 1.00 92.25 189 MET A CA 1
ATOM 1524 C C . MET A 1 189 ? -16.240 2.637 0.304 1.00 92.25 189 MET A C 1
ATOM 1526 O O . MET A 1 189 ? -15.194 3.267 0.157 1.00 92.25 189 MET A O 1
ATOM 1530 N N . SER A 1 190 ? -17.060 2.826 1.336 1.00 91.75 190 SER A N 1
ATOM 1531 C CA . SER A 1 190 ? -16.816 3.810 2.394 1.00 91.75 190 SER A CA 1
ATOM 1532 C C . SER A 1 190 ? -15.532 3.514 3.181 1.00 91.75 190 SER A C 1
ATOM 1534 O O . SER A 1 190 ? -14.777 4.433 3.498 1.00 91.75 190 SER A O 1
ATOM 1536 N N . ALA A 1 191 ? -15.235 2.239 3.457 1.00 92.62 191 ALA A N 1
ATOM 1537 C CA . ALA A 1 191 ? -13.982 1.830 4.094 1.00 92.62 191 ALA A CA 1
ATOM 1538 C C . ALA A 1 191 ? -12.755 2.140 3.226 1.00 92.62 191 ALA A C 1
ATOM 1540 O O . ALA A 1 191 ? -11.762 2.660 3.736 1.00 92.62 191 ALA A O 1
ATOM 1541 N N . LEU A 1 192 ? -12.819 1.858 1.920 1.00 95.75 192 LEU A N 1
ATOM 1542 C CA . LEU A 1 192 ? -11.744 2.194 0.986 1.00 95.75 192 LEU A CA 1
ATOM 1543 C C . LEU A 1 192 ? -11.536 3.711 0.910 1.00 95.75 192 LEU A C 1
ATOM 1545 O O . LEU A 1 192 ? -10.409 4.176 1.054 1.00 95.75 192 LEU A O 1
ATOM 1549 N N . GLU A 1 193 ? -12.605 4.492 0.750 1.00 96.12 193 GLU A N 1
ATOM 1550 C CA . GLU A 1 193 ? -12.521 5.956 0.708 1.00 96.12 193 GLU A CA 1
ATOM 1551 C C . GLU A 1 193 ? -11.920 6.523 2.003 1.00 96.12 193 GLU A C 1
ATOM 1553 O O . GLU A 1 193 ? -10.966 7.306 1.965 1.00 96.12 193 GLU A O 1
ATOM 1558 N N . SER A 1 194 ? -12.419 6.070 3.157 1.00 95.12 194 SER A N 1
ATOM 1559 C CA . SER A 1 194 ? -11.924 6.483 4.472 1.00 95.12 194 SER A CA 1
ATOM 1560 C C . SER A 1 194 ? -10.436 6.173 4.647 1.00 95.12 194 SER A C 1
ATOM 1562 O O . SER A 1 194 ? -9.682 7.033 5.104 1.00 95.12 194 SER A O 1
ATOM 1564 N N . ALA A 1 195 ? -9.984 4.990 4.221 1.00 97.56 195 ALA A N 1
ATOM 1565 C CA . ALA A 1 195 ? -8.585 4.588 4.319 1.00 97.56 195 ALA A CA 1
ATOM 1566 C C . ALA A 1 195 ? -7.647 5.488 3.498 1.00 97.56 195 ALA A C 1
ATOM 1568 O O . ALA A 1 195 ? -6.612 5.918 4.012 1.00 97.56 195 ALA A O 1
ATOM 1569 N N . PHE A 1 196 ? -8.014 5.806 2.250 1.00 98.44 196 PHE A N 1
ATOM 1570 C CA . PHE A 1 196 ? -7.232 6.710 1.397 1.00 98.44 196 PHE A CA 1
ATOM 1571 C C . PHE A 1 196 ? -7.143 8.106 2.016 1.00 98.44 196 PHE A C 1
ATOM 1573 O O . PHE A 1 196 ? -6.052 8.657 2.163 1.00 98.44 196 PHE A O 1
ATOM 1580 N N . ILE A 1 197 ? -8.286 8.653 2.432 1.00 98.19 197 ILE A N 1
ATOM 1581 C CA . ILE A 1 197 ? -8.358 9.988 3.026 1.00 98.19 197 ILE A CA 1
ATOM 1582 C C . ILE A 1 197 ? -7.582 10.045 4.349 1.00 98.19 197 ILE A C 1
ATOM 1584 O O . ILE A 1 197 ? -6.920 11.043 4.641 1.00 98.19 197 ILE A O 1
ATOM 1588 N N . LYS A 1 198 ? -7.680 9.007 5.186 1.00 98.12 198 LYS A N 1
ATOM 1589 C CA . LYS A 1 198 ? -7.001 8.978 6.482 1.00 98.12 198 LYS A CA 1
ATOM 1590 C C . LYS A 1 198 ? -5.487 8.936 6.317 1.00 98.12 198 LYS A C 1
ATOM 1592 O O . LYS A 1 198 ? -4.812 9.707 6.996 1.00 98.12 198 LYS A O 1
ATOM 1597 N N . LEU A 1 199 ? -4.970 8.091 5.421 1.00 98.44 199 LEU A N 1
ATOM 1598 C CA . LEU A 1 199 ? -3.534 8.026 5.159 1.00 98.44 199 LEU A CA 1
ATOM 1599 C C . LEU A 1 199 ? -3.003 9.361 4.624 1.00 98.44 199 LEU A C 1
ATOM 1601 O O . LEU A 1 199 ? -1.990 9.842 5.120 1.00 98.44 199 LEU A O 1
ATOM 1605 N N . ASP A 1 200 ? -3.691 9.975 3.660 1.00 98.38 200 ASP A N 1
ATOM 1606 C CA . ASP A 1 200 ? -3.292 11.272 3.094 1.00 98.38 200 ASP A CA 1
ATOM 1607 C C . ASP A 1 200 ? -3.208 12.369 4.171 1.00 98.38 200 ASP A C 1
ATOM 1609 O O . ASP A 1 200 ? -2.214 13.093 4.281 1.00 98.38 200 ASP A O 1
ATOM 1613 N N . ARG A 1 201 ? -4.207 12.427 5.062 1.00 98.12 201 ARG A N 1
ATOM 1614 C CA . ARG A 1 201 ? -4.194 13.340 6.216 1.00 98.12 201 ARG A CA 1
ATOM 1615 C C . ARG A 1 201 ? -3.040 13.066 7.172 1.00 98.12 201 ARG A C 1
ATOM 1617 O O . ARG A 1 201 ? -2.460 14.021 7.693 1.00 98.12 201 ARG A O 1
ATOM 1624 N N . ASP A 1 202 ? -2.723 11.800 7.424 1.00 97.88 202 ASP A N 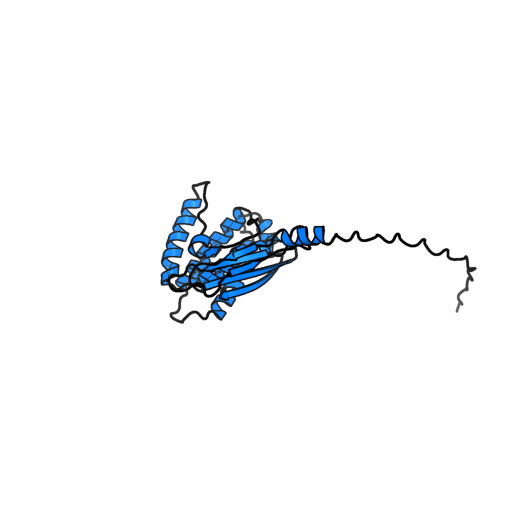1
ATOM 1625 C CA . ASP A 1 202 ? -1.621 11.433 8.311 1.00 97.88 202 ASP A CA 1
ATOM 1626 C C . ASP A 1 202 ? -0.268 11.805 7.696 1.00 97.88 202 ASP A C 1
ATOM 1628 O O . ASP A 1 202 ? 0.529 12.418 8.400 1.00 97.88 202 ASP A O 1
ATOM 1632 N N . ILE A 1 203 ? -0.064 11.574 6.390 1.00 97.12 203 ILE A N 1
ATOM 1633 C CA . ILE A 1 203 ? 1.115 12.031 5.627 1.00 97.12 203 ILE A CA 1
ATOM 1634 C C . ILE A 1 203 ? 1.268 13.560 5.697 1.00 97.12 203 ILE A C 1
ATOM 1636 O O . ILE A 1 203 ? 2.365 14.083 5.901 1.00 97.12 203 ILE A O 1
ATOM 1640 N N . CYS A 1 204 ? 0.170 14.305 5.567 1.00 95.19 204 CYS A N 1
ATOM 1641 C CA . CYS A 1 204 ? 0.217 15.761 5.688 1.00 95.19 204 CYS A CA 1
ATOM 1642 C C . CYS A 1 204 ? 0.559 16.209 7.116 1.00 95.19 204 CYS A C 1
ATOM 1644 O O . CYS A 1 204 ? 1.310 17.162 7.314 1.00 95.19 204 CYS A O 1
ATOM 1646 N N . THR A 1 205 ? -0.005 15.539 8.122 1.00 94.56 205 THR A N 1
ATOM 1647 C CA . THR A 1 205 ? 0.153 15.931 9.529 1.00 94.56 205 THR A CA 1
ATOM 1648 C C . THR A 1 205 ? 1.538 15.575 10.063 1.00 94.56 205 THR A C 1
ATOM 1650 O O . THR A 1 205 ? 2.104 16.344 10.836 1.00 94.56 205 THR A O 1
ATOM 1653 N N . GLU A 1 206 ? 2.112 14.443 9.650 1.00 92.88 206 GLU A N 1
ATOM 1654 C CA . GLU A 1 206 ? 3.433 13.998 10.109 1.00 92.88 206 GLU A CA 1
ATOM 1655 C C . GLU A 1 206 ? 4.587 14.883 9.623 1.00 92.88 206 GLU A C 1
ATOM 1657 O O . GLU A 1 206 ? 5.619 14.957 10.288 1.00 92.88 206 GLU A O 1
ATOM 1662 N N . ALA A 1 207 ? 4.411 15.592 8.506 1.00 92.62 207 ALA A N 1
ATOM 1663 C CA . ALA A 1 207 ? 5.394 16.546 8.000 1.00 92.62 207 ALA A CA 1
ATOM 1664 C C . ALA A 1 207 ? 5.441 17.862 8.796 1.00 92.62 207 ALA A C 1
ATOM 1666 O O . ALA A 1 207 ? 6.405 18.620 8.675 1.00 92.62 207 ALA A O 1
ATOM 1667 N N . ILE A 1 208 ? 4.421 18.152 9.613 1.00 91.56 208 ILE A N 1
ATOM 1668 C CA . ILE A 1 208 ? 4.356 19.377 10.413 1.00 91.56 208 ILE A CA 1
ATOM 1669 C C . ILE A 1 208 ? 5.169 19.169 11.702 1.00 91.56 208 ILE A C 1
ATOM 1671 O O . ILE A 1 208 ? 4.781 18.355 12.544 1.00 91.56 208 ILE A O 1
ATOM 1675 N N . PRO A 1 209 ? 6.277 19.905 11.913 1.00 84.62 209 PRO A N 1
ATOM 1676 C CA . PRO A 1 209 ? 7.062 19.770 13.131 1.00 84.62 209 PRO A CA 1
ATOM 1677 C C . PRO A 1 209 ? 6.280 20.271 14.347 1.00 84.62 209 PRO A C 1
ATOM 1679 O O . PRO A 1 209 ? 5.612 21.309 14.311 1.00 84.62 209 PRO A O 1
ATOM 1682 N N . ASN A 1 210 ? 6.420 19.564 15.466 1.00 81.38 210 ASN A N 1
ATOM 1683 C CA . ASN A 1 210 ? 5.990 20.090 16.756 1.00 81.38 210 ASN A CA 1
ATOM 1684 C C . ASN A 1 210 ? 6.848 21.308 17.122 1.00 81.38 210 ASN A C 1
ATOM 1686 O O . ASN A 1 210 ? 8.027 21.359 16.792 1.00 81.38 210 ASN A O 1
ATOM 1690 N N . ALA A 1 211 ? 6.300 22.258 17.886 1.00 72.69 211 ALA A N 1
ATOM 1691 C CA . ALA A 1 211 ? 6.985 23.512 18.235 1.00 72.69 211 ALA A CA 1
ATOM 1692 C C . ALA A 1 211 ? 8.361 23.348 18.926 1.00 72.69 211 ALA A C 1
ATOM 1694 O O . ALA A 1 211 ? 9.111 24.315 19.026 1.00 72.69 211 ALA A O 1
ATOM 1695 N N . ALA A 1 212 ? 8.674 22.150 19.428 1.00 73.19 212 ALA A N 1
ATOM 1696 C CA . ALA A 1 212 ? 9.928 21.814 20.097 1.00 73.19 212 ALA A CA 1
ATOM 1697 C C . ALA A 1 212 ? 10.862 20.903 19.271 1.00 73.19 212 ALA A C 1
ATOM 1699 O O . ALA A 1 212 ? 11.958 20.605 19.739 1.00 73.19 212 ALA A O 1
ATOM 1700 N N . GLU A 1 213 ? 10.444 20.435 18.091 1.00 80.44 213 GLU A N 1
ATOM 1701 C CA . GLU A 1 213 ? 11.203 19.495 17.257 1.00 80.44 213 GLU A CA 1
ATOM 1702 C C . GLU A 1 213 ? 11.635 20.148 15.940 1.00 80.44 213 GLU A C 1
ATOM 1704 O O . GLU A 1 213 ? 10.926 20.976 15.368 1.00 80.44 213 GLU A O 1
ATOM 1709 N N . GLU A 1 214 ? 12.815 19.768 15.452 1.00 82.69 214 GLU A N 1
ATOM 1710 C CA . GLU A 1 214 ? 13.260 20.142 14.112 1.00 82.69 214 GLU A CA 1
ATOM 1711 C C . GLU A 1 214 ? 12.432 19.413 13.046 1.00 82.69 214 GLU A C 1
ATOM 1713 O O . GLU A 1 214 ? 11.924 18.309 13.256 1.00 82.69 214 GLU A O 1
ATOM 1718 N N . MET A 1 215 ? 12.301 20.044 11.881 1.00 86.06 215 MET A N 1
ATOM 1719 C CA . MET A 1 215 ? 11.598 19.473 10.738 1.00 86.06 215 MET A CA 1
ATOM 1720 C C . MET A 1 215 ? 12.305 18.206 10.250 1.00 86.06 215 MET A C 1
ATOM 1722 O O . MET A 1 215 ? 13.507 18.216 9.991 1.00 86.06 215 MET A O 1
ATOM 1726 N N . ASN A 1 216 ? 11.555 17.115 10.091 1.00 91.38 216 ASN A N 1
ATOM 1727 C CA . ASN A 1 216 ? 12.088 15.894 9.502 1.00 91.38 216 ASN A CA 1
ATOM 1728 C C . ASN A 1 216 ? 12.026 15.986 7.971 1.00 91.38 216 ASN A C 1
ATOM 1730 O O . ASN A 1 216 ? 10.938 15.981 7.398 1.00 91.38 216 ASN A O 1
ATOM 1734 N N . GLU A 1 217 ? 13.188 16.059 7.319 1.00 93.50 217 GLU A N 1
ATOM 1735 C CA . GLU A 1 217 ? 13.276 16.205 5.860 1.00 93.50 217 GLU A CA 1
ATOM 1736 C C . GLU A 1 217 ? 12.604 15.048 5.110 1.00 93.50 217 GLU A C 1
ATOM 1738 O O . GLU A 1 217 ? 11.884 15.294 4.150 1.00 93.50 217 GLU A O 1
ATOM 1743 N N . ASP A 1 218 ? 12.741 13.801 5.572 1.00 94.56 218 ASP A N 1
ATOM 1744 C CA . ASP A 1 218 ? 12.125 12.653 4.896 1.00 94.56 218 ASP A CA 1
ATOM 1745 C C . ASP A 1 218 ? 10.587 12.705 4.954 1.00 94.56 218 ASP A C 1
ATOM 1747 O O . ASP A 1 218 ? 9.930 12.444 3.948 1.00 94.56 218 ASP A O 1
ATOM 1751 N N . LEU A 1 219 ? 9.997 13.093 6.093 1.00 95.38 219 LEU A N 1
ATOM 1752 C CA . LEU A 1 219 ? 8.542 13.299 6.201 1.00 95.38 219 LEU A CA 1
ATOM 1753 C C . LEU A 1 219 ? 8.074 14.458 5.311 1.00 95.38 219 LEU A C 1
ATOM 1755 O O . LEU A 1 219 ? 7.048 14.354 4.638 1.00 95.38 219 LEU A O 1
ATOM 1759 N N . LEU A 1 220 ? 8.859 15.538 5.238 1.00 95.56 220 LEU A N 1
ATOM 1760 C CA . LEU A 1 220 ? 8.567 16.648 4.336 1.00 95.56 220 LEU A CA 1
ATOM 1761 C C . LEU A 1 220 ? 8.602 16.203 2.868 1.00 95.56 220 LEU A C 1
ATOM 1763 O O . LEU A 1 220 ? 7.680 16.515 2.116 1.00 95.56 220 LEU A O 1
ATOM 1767 N N . HIS A 1 221 ? 9.624 15.455 2.455 1.00 95.88 221 HIS A N 1
ATOM 1768 C CA . HIS A 1 221 ? 9.746 14.934 1.093 1.00 95.88 221 HIS A CA 1
ATOM 1769 C C . HIS A 1 221 ? 8.570 14.022 0.727 1.00 95.88 221 HIS A C 1
ATOM 1771 O O . HIS A 1 221 ? 8.035 14.135 -0.372 1.00 95.88 221 HIS A O 1
ATOM 1777 N N . ILE A 1 222 ? 8.122 13.165 1.652 1.00 96.81 222 ILE A N 1
ATOM 1778 C CA . ILE A 1 222 ? 6.936 12.319 1.447 1.00 96.81 222 ILE A CA 1
ATOM 1779 C C . ILE A 1 222 ? 5.693 13.184 1.199 1.00 96.81 222 ILE A C 1
ATOM 1781 O O . ILE A 1 222 ? 4.969 12.928 0.243 1.00 96.81 222 ILE A O 1
ATOM 1785 N N . SER A 1 223 ? 5.475 14.217 2.019 1.00 96.88 223 SER A N 1
ATOM 1786 C CA . SER A 1 223 ? 4.296 15.096 1.924 1.00 96.88 223 SER A CA 1
ATOM 1787 C C . SER A 1 223 ? 4.287 16.059 0.729 1.00 96.88 223 SER A C 1
ATOM 1789 O O . SER A 1 223 ? 3.228 16.539 0.335 1.00 96.88 223 SER A O 1
ATOM 1791 N N . THR A 1 224 ? 5.458 16.381 0.172 1.00 96.50 224 THR A N 1
ATOM 1792 C CA . THR A 1 224 ? 5.607 17.351 -0.931 1.00 96.50 224 THR A CA 1
ATOM 1793 C C . THR A 1 224 ? 5.744 16.689 -2.301 1.00 96.50 224 THR A C 1
ATOM 1795 O O . THR A 1 224 ? 5.448 17.323 -3.316 1.00 96.50 224 THR A O 1
ATOM 1798 N N . ALA A 1 225 ? 6.159 15.421 -2.340 1.00 97.31 225 ALA A N 1
ATOM 1799 C CA . ALA A 1 225 ? 5.989 14.547 -3.495 1.00 97.31 225 ALA A CA 1
ATOM 1800 C C . ALA A 1 225 ? 4.520 14.107 -3.629 1.00 97.31 225 ALA A C 1
ATOM 1802 O O . ALA A 1 225 ? 3.693 14.357 -2.753 1.00 97.31 225 ALA A O 1
ATOM 1803 N N . GLY A 1 226 ? 4.182 13.428 -4.723 1.00 97.62 226 GLY A N 1
ATOM 1804 C CA . GLY A 1 226 ? 2.845 12.872 -4.904 1.00 97.62 226 GLY A CA 1
ATOM 1805 C C . GLY A 1 226 ? 2.869 11.453 -5.438 1.00 97.62 226 GLY A C 1
ATOM 1806 O O . GLY A 1 226 ? 3.891 10.961 -5.923 1.00 97.62 226 GLY A O 1
ATOM 1807 N N . SER A 1 227 ? 1.729 10.780 -5.307 1.00 98.12 227 SER A N 1
ATOM 1808 C CA . SER A 1 227 ? 1.530 9.469 -5.897 1.00 98.12 227 SER A CA 1
ATOM 1809 C C . SER A 1 227 ? 0.073 9.234 -6.276 1.00 98.12 227 SER A C 1
ATOM 1811 O O . SER A 1 227 ? -0.834 9.444 -5.470 1.00 98.12 227 SER A O 1
ATOM 1813 N N . CYS A 1 228 ? -0.161 8.756 -7.497 1.00 98.31 228 CYS A N 1
ATOM 1814 C CA . CYS A 1 228 ? -1.414 8.097 -7.835 1.00 98.31 228 CYS A CA 1
ATOM 1815 C C . CYS A 1 228 ? -1.422 6.696 -7.222 1.00 98.31 228 CYS A C 1
ATOM 1817 O O . CYS A 1 228 ? -0.397 6.025 -7.207 1.00 98.31 228 CYS A O 1
ATOM 1819 N N . ALA A 1 229 ? -2.585 6.221 -6.785 1.00 98.38 229 ALA A N 1
ATOM 1820 C CA . ALA A 1 229 ? -2.757 4.873 -6.258 1.00 98.38 229 ALA A CA 1
ATOM 1821 C C . ALA A 1 229 ? -3.956 4.198 -6.930 1.00 98.38 229 ALA A C 1
ATOM 1823 O O . ALA A 1 229 ? -5.079 4.694 -6.858 1.00 98.38 229 ALA A O 1
ATOM 1824 N N . CYS A 1 230 ? -3.719 3.054 -7.568 1.00 98.38 230 CYS A N 1
ATOM 1825 C CA . CYS A 1 230 ? -4.760 2.186 -8.104 1.00 98.38 230 CYS A CA 1
ATOM 1826 C C . CYS A 1 230 ? -4.753 0.884 -7.310 1.00 98.38 230 CYS A C 1
ATOM 1828 O O . CYS A 1 230 ? -3.763 0.151 -7.346 1.00 98.38 230 CYS A O 1
ATOM 1830 N N . VAL A 1 231 ? -5.835 0.615 -6.576 1.00 98.19 231 VAL A N 1
ATOM 1831 C CA . VAL A 1 231 ? -5.949 -0.547 -5.690 1.00 98.19 231 VAL A CA 1
ATOM 1832 C C . VAL A 1 231 ? -7.162 -1.383 -6.071 1.00 98.19 231 VAL A C 1
ATOM 1834 O O . VAL A 1 231 ? -8.277 -0.875 -6.145 1.00 98.19 231 VAL A O 1
ATOM 1837 N N . ALA A 1 232 ? -6.937 -2.677 -6.273 1.00 96.56 232 ALA A N 1
ATOM 1838 C CA . ALA A 1 232 ? -7.980 -3.679 -6.407 1.00 96.56 232 ALA A CA 1
ATOM 1839 C C . ALA A 1 232 ? -8.102 -4.468 -5.101 1.00 96.56 232 ALA A C 1
ATOM 1841 O O . ALA A 1 232 ? -7.106 -4.984 -4.589 1.00 96.56 232 ALA A O 1
ATOM 1842 N N . LEU A 1 233 ? -9.331 -4.570 -4.601 1.00 94.75 233 LEU A N 1
ATOM 1843 C CA . LEU A 1 233 ? -9.723 -5.442 -3.503 1.00 94.75 233 LEU A CA 1
ATOM 1844 C C . LEU A 1 233 ? -10.530 -6.610 -4.082 1.00 94.75 233 LEU A C 1
ATOM 1846 O O . LEU A 1 233 ? -11.507 -6.378 -4.795 1.00 94.75 233 LEU A O 1
ATOM 1850 N N . VAL A 1 234 ? -10.098 -7.839 -3.798 1.00 91.25 234 VAL A N 1
ATOM 1851 C CA . VAL A 1 234 ? -10.674 -9.089 -4.327 1.00 91.25 234 VAL A CA 1
ATOM 1852 C C . VAL A 1 234 ? -11.061 -10.024 -3.197 1.00 91.25 234 VAL A C 1
ATOM 1854 O O . VAL A 1 234 ? -10.235 -10.176 -2.266 1.00 91.25 234 VAL A O 1
#

InterPro domains:
  IPR000222 PPM-type phosphatase, divalent cation binding [PS01032] (84-92)
  IPR036457 PPM-type phosphatase-like domain superfamily [G3DSA:3.60.40.10] (22-234)
  IPR036457 PPM-type phosphatase-like domain superfamily [SSF81606] (47-234)

Organism: NCBI:txid433720

Sequence (234 aa):
KQRGSFAYYHSDSIEEPPDEPVYEEQRLSSYEATKILRTHEASIDLEANCPVKYYEVNYLGANNPPEDRQAQARIRSIDSYMYLFGVFDGHGGPWCSDAVGQSLFEYIAVSLHSPDELEPILRKGKTMTNSNKNSSQNSRNISSLLLRSYYNAYKDARNSKTKEVHQNNLLKHIEEVYTSFDNDNTDIMSALESAFIKLDRDICTEAIPNAAEEMNEDLLHISTAGSCACVALV

Secondary structure (DSSP, 8-state):
---PPPP-------PPPP--------PPPHHHHHHHHTTT-EEEEPPTT-S--EEEE----SSSS---EEEEEEE--SS---EEEEEEEEESSSHHHHHHHHHHHHHHHHHHS-HHHHHHHHHHHHHHHHHGGG-SS----THHHHEEE---SS-----HHHHHHHHHHHHHHHHHHHHH--SS---HHHHHHHHHHHHHHHHHHHTS--TTS---HHHHHHHHSEEEEEEEE-